Protein AF-A0A6F9CDK9-F1 (afdb_monomer)

pLDDT: mean 81.58, std 13.68, range [32.31, 97.31]

Structure (mmCIF, N/CA/C/O backbone):
data_AF-A0A6F9CDK9-F1
#
_entry.id   AF-A0A6F9CDK9-F1
#
loop_
_atom_site.group_PDB
_atom_site.id
_atom_site.type_symbol
_atom_site.label_atom_id
_atom_site.label_alt_id
_atom_site.label_comp_id
_atom_site.label_asym_id
_atom_site.label_entity_id
_atom_site.label_seq_id
_atom_site.pdbx_PDB_ins_code
_atom_site.Cartn_x
_atom_site.Cartn_y
_atom_site.Cartn_z
_atom_site.occupancy
_atom_site.B_iso_or_equiv
_atom_site.auth_seq_id
_atom_site.auth_comp_id
_atom_site.auth_asym_id
_atom_site.auth_atom_id
_atom_site.pdbx_PDB_model_num
ATOM 1 N N . PRO A 1 1 ? -14.384 -38.904 34.541 1.00 39.75 1 PRO A N 1
ATOM 2 C CA . PRO A 1 1 ? -15.206 -38.757 33.314 1.00 39.75 1 PRO A CA 1
ATOM 3 C C . PRO A 1 1 ? -15.800 -40.109 32.884 1.00 39.75 1 PRO A C 1
ATOM 5 O O . PRO A 1 1 ? -15.144 -41.127 33.100 1.00 39.75 1 PRO A O 1
ATOM 8 N N . PRO A 1 2 ? -17.012 -40.143 32.306 1.00 43.28 2 PRO A N 1
ATOM 9 C CA . PRO A 1 2 ? -17.548 -41.361 31.702 1.00 43.28 2 PRO A CA 1
ATOM 10 C C . PRO A 1 2 ? -16.723 -41.764 30.460 1.00 43.28 2 PRO A C 1
ATOM 12 O O . PRO A 1 2 ? -16.181 -40.888 29.776 1.00 43.28 2 PRO A O 1
ATOM 15 N N . PRO A 1 3 ? -16.602 -43.069 30.155 1.00 37.81 3 PRO A N 1
ATOM 16 C CA . PRO A 1 3 ? -15.880 -43.539 28.977 1.00 37.81 3 PRO A CA 1
ATOM 17 C C . PRO A 1 3 ? -16.656 -43.169 27.705 1.00 37.81 3 PRO A C 1
ATOM 19 O O . PRO A 1 3 ? -17.824 -43.520 27.568 1.00 37.81 3 PRO A O 1
ATOM 22 N N . GLY A 1 4 ? -16.006 -42.453 26.783 1.00 53.31 4 GLY A N 1
ATOM 23 C CA . GLY A 1 4 ? -16.621 -41.954 25.544 1.00 53.31 4 GLY A CA 1
ATOM 24 C C . GLY A 1 4 ? -16.721 -40.429 25.440 1.00 53.31 4 GLY A C 1
ATOM 25 O O . GLY A 1 4 ? -17.088 -39.927 24.384 1.00 53.31 4 GLY A O 1
ATOM 26 N N . ALA A 1 5 ? -16.355 -39.679 26.486 1.00 49.06 5 ALA A N 1
ATOM 27 C CA . ALA A 1 5 ? -16.140 -38.241 26.349 1.00 49.06 5 ALA A CA 1
ATOM 28 C C . ALA A 1 5 ? -14.918 -37.980 25.450 1.00 49.06 5 ALA A C 1
ATOM 30 O O . ALA A 1 5 ? -13.789 -38.301 25.834 1.00 49.06 5 ALA A O 1
ATOM 31 N N . GLU A 1 6 ? -15.141 -37.391 24.271 1.00 52.66 6 GLU A N 1
ATOM 32 C CA . GLU A 1 6 ? -14.068 -36.793 23.473 1.00 52.66 6 GLU A CA 1
ATOM 33 C C . GLU A 1 6 ? -13.260 -35.831 24.353 1.00 52.66 6 GLU A C 1
ATOM 35 O O . GLU A 1 6 ? -13.808 -35.166 25.238 1.00 52.66 6 GLU A O 1
ATOM 40 N N . ALA A 1 7 ? -11.942 -35.777 24.146 1.00 51.06 7 ALA A N 1
ATOM 41 C CA . ALA A 1 7 ? -11.075 -34.938 24.960 1.00 51.06 7 ALA A CA 1
ATOM 42 C C . ALA A 1 7 ? -11.492 -33.468 24.806 1.00 51.06 7 ALA A C 1
ATOM 44 O O . ALA A 1 7 ? -11.236 -32.861 23.768 1.00 51.06 7 ALA A O 1
ATOM 45 N N . TYR A 1 8 ? -12.127 -32.907 25.840 1.00 55.09 8 TYR A N 1
ATOM 46 C CA . TYR A 1 8 ? -12.518 -31.501 25.885 1.00 55.09 8 TYR A CA 1
ATOM 47 C C . TYR A 1 8 ? -11.267 -30.634 25.727 1.00 55.09 8 TYR A C 1
ATOM 49 O O . TYR A 1 8 ? -10.492 -30.461 26.669 1.00 55.09 8 TYR A O 1
ATOM 57 N N . ILE A 1 9 ? -11.050 -30.120 24.516 1.00 58.88 9 ILE A N 1
ATOM 58 C CA . ILE A 1 9 ? -9.997 -29.150 24.241 1.00 58.88 9 ILE A CA 1
ATOM 59 C C . ILE A 1 9 ? -10.485 -27.830 24.844 1.00 58.88 9 ILE A C 1
ATOM 61 O O . ILE A 1 9 ? -11.463 -27.277 24.338 1.00 58.88 9 ILE A O 1
ATOM 65 N N . PRO A 1 10 ? -9.852 -27.305 25.911 1.00 62.66 10 PRO A N 1
ATOM 66 C CA . PRO A 1 10 ? -10.294 -26.057 26.510 1.00 62.66 10 PRO A CA 1
ATOM 67 C C . PRO A 1 10 ? -10.149 -24.932 25.485 1.00 62.66 10 PRO A C 1
ATOM 69 O O . PRO A 1 10 ? -9.041 -24.625 25.031 1.00 62.66 10 PRO A O 1
ATOM 72 N N . GLN A 1 11 ? -11.279 -24.334 25.109 1.00 66.81 11 GLN A N 1
ATOM 73 C CA . GLN A 1 11 ? -11.320 -23.249 24.139 1.00 66.81 11 GLN A CA 1
ATOM 74 C C . GLN A 1 11 ? -10.525 -22.055 24.680 1.00 66.81 11 GLN A C 1
ATOM 76 O O . GLN A 1 11 ? -10.860 -21.472 25.710 1.00 66.81 11 GLN A O 1
ATOM 81 N N . ARG A 1 12 ? -9.426 -21.715 23.999 1.00 74.75 12 ARG A N 1
ATOM 82 C CA . ARG A 1 12 ? -8.591 -20.563 24.352 1.00 74.75 12 ARG A CA 1
ATOM 83 C C . ARG A 1 12 ? -9.208 -19.302 23.762 1.00 74.75 12 ARG A C 1
ATOM 85 O O . ARG A 1 12 ? -9.138 -19.098 22.554 1.00 74.75 12 ARG A O 1
ATOM 92 N N . TYR A 1 13 ? -9.785 -18.472 24.619 1.00 76.06 13 TYR A N 1
ATOM 93 C CA . TYR A 1 13 ? -10.274 -17.146 24.250 1.00 76.06 13 TYR A CA 1
ATOM 94 C C . TYR A 1 13 ? -9.105 -16.178 23.992 1.00 76.06 13 TYR A C 1
ATOM 96 O O . TYR A 1 13 ? -8.050 -16.319 24.622 1.00 76.06 13 TYR A O 1
ATOM 104 N N . PRO A 1 14 ? -9.252 -15.202 23.079 1.00 74.25 14 PRO A N 1
ATOM 105 C CA . PRO A 1 14 ? -8.228 -14.191 22.849 1.00 74.25 14 PRO A CA 1
ATOM 106 C C . PRO A 1 14 ? -8.132 -13.202 24.018 1.00 74.25 14 PRO A C 1
ATOM 108 O O . PRO A 1 14 ? -9.116 -12.896 24.695 1.00 74.25 14 PRO A O 1
ATOM 111 N N . ASP A 1 15 ? -6.936 -12.647 24.208 1.00 77.69 15 ASP A N 1
ATOM 112 C CA . ASP A 1 15 ? -6.692 -11.527 25.120 1.00 77.69 15 ASP A CA 1
ATOM 113 C C . ASP A 1 15 ? -7.513 -10.284 24.715 1.00 77.69 15 ASP A C 1
ATOM 115 O O . ASP A 1 15 ? -7.817 -10.080 23.539 1.00 77.69 15 ASP A O 1
ATOM 119 N N . ASN A 1 16 ? -7.862 -9.415 25.670 1.00 79.19 16 ASN A N 1
ATOM 120 C CA . ASN A 1 16 ? -8.790 -8.299 25.454 1.00 79.19 16 ASN A CA 1
ATOM 121 C C . ASN A 1 16 ? -8.198 -7.098 24.675 1.00 79.19 16 ASN A C 1
ATOM 123 O O . ASN A 1 16 ? -8.815 -6.030 24.564 1.00 79.19 16 ASN A O 1
ATOM 127 N N . ARG A 1 17 ? -7.013 -7.263 24.092 1.00 77.12 17 ARG A N 1
ATOM 128 C CA . ARG A 1 17 ? -6.287 -6.231 23.354 1.00 77.12 17 ARG A CA 1
ATOM 129 C C . ARG A 1 17 ? -6.829 -6.046 21.932 1.00 77.12 17 ARG A C 1
ATOM 131 O O . ARG A 1 17 ? -6.894 -6.998 21.159 1.00 77.12 17 ARG A O 1
ATOM 138 N N . ILE A 1 18 ? -7.154 -4.807 21.558 1.00 79.62 18 ILE A N 1
ATOM 139 C CA . ILE A 1 18 ? -7.354 -4.424 20.150 1.00 79.62 18 ILE A CA 1
ATOM 140 C C . ILE A 1 18 ? -6.006 -4.084 19.515 1.00 79.62 18 ILE A C 1
ATOM 142 O O . ILE A 1 18 ? -5.179 -3.402 20.126 1.00 79.62 18 ILE A O 1
ATOM 146 N N . VAL A 1 19 ? -5.820 -4.536 18.273 1.00 83.06 19 VAL A N 1
ATOM 147 C CA . VAL A 1 19 ? -4.714 -4.149 17.391 1.00 83.06 19 VAL A CA 1
ATOM 148 C C . VAL A 1 19 ? -5.297 -3.822 16.012 1.00 83.06 19 VAL A C 1
ATOM 150 O O . VAL A 1 19 ? -5.605 -4.723 15.233 1.00 83.06 19 VAL A O 1
ATOM 153 N N . SER A 1 20 ? -5.469 -2.533 15.715 1.00 83.81 20 SER A N 1
ATOM 154 C CA . SER A 1 20 ? -5.907 -2.027 14.405 1.00 83.81 20 SER A CA 1
ATOM 155 C C . SER A 1 20 ? -4.744 -1.686 13.470 1.00 83.81 20 SER A C 1
ATOM 157 O O . SER A 1 20 ? -4.918 -1.602 12.250 1.00 83.81 20 SER A O 1
ATOM 159 N N . SER A 1 21 ? -3.546 -1.498 14.030 1.00 84.75 21 SER A N 1
ATOM 160 C CA . SER A 1 21 ? -2.309 -1.263 13.285 1.00 84.75 21 SER A CA 1
ATOM 161 C C . SER A 1 21 ? -1.995 -2.377 12.280 1.00 84.75 21 SER A C 1
ATOM 163 O O . SER A 1 21 ? -2.115 -3.567 12.587 1.00 84.75 21 SER A O 1
ATOM 165 N N . LYS A 1 22 ? -1.498 -2.009 11.098 1.00 84.00 22 LYS A N 1
ATOM 166 C CA . LYS A 1 22 ? -1.083 -2.958 10.056 1.00 84.00 22 LYS A CA 1
ATOM 167 C C . LYS A 1 22 ? 0.336 -3.486 10.275 1.00 84.00 22 LYS A C 1
ATOM 169 O O . LYS A 1 22 ? 0.649 -4.597 9.824 1.00 84.00 22 LYS A O 1
ATOM 174 N N . TYR A 1 23 ? 1.193 -2.696 10.911 1.00 88.56 23 TYR A N 1
ATOM 175 C CA . TYR A 1 23 ? 2.612 -2.962 11.091 1.00 88.56 23 TYR A CA 1
ATOM 176 C C . TYR A 1 23 ? 2.983 -3.059 12.574 1.00 88.56 23 TYR A C 1
ATOM 178 O O . TYR A 1 23 ? 2.437 -2.366 13.427 1.00 88.56 23 TYR A O 1
ATOM 186 N N . THR A 1 24 ? 3.974 -3.893 12.874 1.00 87.94 24 THR A N 1
ATOM 187 C CA . THR A 1 24 ? 4.714 -3.866 14.141 1.00 87.94 24 THR A CA 1
ATOM 188 C C . THR A 1 24 ? 6.082 -3.237 13.899 1.00 87.94 24 THR A C 1
ATOM 190 O O . THR A 1 24 ? 6.559 -3.236 12.764 1.00 87.94 24 THR A O 1
ATOM 193 N N . LEU A 1 25 ? 6.751 -2.757 14.954 1.00 86.06 25 LEU A N 1
ATOM 194 C CA . LEU A 1 25 ? 8.100 -2.174 14.856 1.00 86.06 25 LEU A CA 1
ATOM 195 C C . LEU A 1 25 ? 9.078 -3.068 14.067 1.00 86.06 25 LEU A C 1
ATOM 197 O O . LEU A 1 25 ? 9.820 -2.578 13.223 1.00 86.06 25 LEU A O 1
ATOM 201 N N . TRP A 1 26 ? 9.017 -4.386 14.285 1.00 88.62 26 TRP A N 1
ATOM 202 C CA . TRP A 1 26 ? 9.860 -5.369 13.598 1.00 88.62 26 TRP A CA 1
ATOM 203 C C . TRP A 1 26 ? 9.427 -5.675 12.162 1.00 88.62 26 TRP A C 1
ATOM 205 O O . TRP A 1 26 ? 10.276 -5.808 11.283 1.00 88.62 26 TRP A O 1
ATOM 215 N N . ASN A 1 27 ? 8.121 -5.806 11.894 1.00 91.25 27 ASN A N 1
ATOM 216 C CA . ASN A 1 27 ? 7.655 -6.182 10.556 1.00 91.25 27 ASN A CA 1
ATOM 217 C C . ASN A 1 27 ? 7.496 -4.988 9.601 1.00 91.25 27 ASN A C 1
ATOM 219 O O . ASN A 1 27 ? 7.320 -5.216 8.404 1.00 91.25 27 ASN A O 1
ATOM 223 N N . PHE A 1 28 ? 7.588 -3.748 10.103 1.00 92.62 28 PHE A N 1
ATOM 224 C CA . PHE A 1 28 ? 7.370 -2.528 9.329 1.00 92.62 28 PHE A CA 1
ATOM 225 C C . PHE A 1 28 ? 8.216 -2.498 8.056 1.00 92.62 28 PHE A C 1
ATOM 227 O O . PHE A 1 28 ? 7.650 -2.537 6.970 1.00 92.62 28 PHE A O 1
ATOM 234 N N . ILE A 1 29 ? 9.548 -2.505 8.164 1.00 92.19 29 ILE A N 1
ATOM 235 C CA . ILE A 1 29 ? 10.451 -2.392 7.005 1.00 92.19 29 ILE A CA 1
ATOM 236 C C . ILE A 1 29 ? 10.194 -3.491 5.951 1.00 92.19 29 ILE A C 1
ATOM 238 O O . ILE A 1 29 ? 9.872 -3.135 4.815 1.00 92.19 29 ILE A O 1
ATOM 242 N N . PRO A 1 30 ? 10.272 -4.804 6.264 1.00 93.25 30 PRO A N 1
ATOM 243 C CA . PRO A 1 30 ? 10.115 -5.843 5.243 1.00 93.25 30 PRO A CA 1
ATOM 244 C C . PRO A 1 30 ? 8.707 -5.869 4.632 1.00 93.25 30 PRO A C 1
ATOM 246 O O . PRO A 1 30 ? 8.568 -6.013 3.416 1.00 93.25 30 PRO A O 1
ATOM 249 N N . LYS A 1 31 ? 7.654 -5.680 5.440 1.00 91.75 31 LYS A N 1
ATOM 250 C CA . LYS A 1 31 ? 6.265 -5.683 4.958 1.00 91.75 31 LYS A CA 1
ATOM 251 C C . LYS A 1 31 ? 5.964 -4.441 4.120 1.00 91.75 31 LYS A C 1
ATOM 253 O O . LYS A 1 31 ? 5.348 -4.559 3.064 1.00 91.75 31 LYS A O 1
ATOM 258 N N . ASN A 1 32 ? 6.429 -3.269 4.551 1.00 92.00 32 ASN A N 1
ATOM 259 C CA . ASN A 1 32 ? 6.243 -2.011 3.836 1.00 92.00 32 ASN A CA 1
ATOM 260 C C . ASN A 1 32 ? 6.963 -2.029 2.482 1.00 92.00 32 ASN A C 1
ATOM 262 O O . ASN A 1 32 ? 6.327 -1.779 1.462 1.00 92.00 32 ASN A O 1
ATOM 266 N N . LEU A 1 33 ? 8.247 -2.410 2.444 1.00 91.94 33 LEU A N 1
ATOM 267 C CA . LEU A 1 33 ? 9.006 -2.519 1.192 1.00 91.94 33 LEU A CA 1
ATOM 268 C C . LEU A 1 33 ? 8.361 -3.513 0.219 1.00 91.94 33 LEU A C 1
ATOM 270 O O . LEU A 1 33 ? 8.177 -3.186 -0.953 1.00 91.94 33 LEU A O 1
ATOM 274 N N . PHE A 1 34 ? 7.944 -4.690 0.697 1.00 91.38 34 PHE A N 1
ATOM 275 C CA . PHE A 1 34 ? 7.242 -5.670 -0.134 1.00 91.38 34 PHE A CA 1
ATOM 276 C C . PHE A 1 34 ? 5.940 -5.105 -0.726 1.00 91.38 34 PHE A C 1
ATOM 278 O O . PHE A 1 34 ? 5.676 -5.253 -1.919 1.00 91.38 34 PHE A O 1
ATOM 285 N N . GLU A 1 35 ? 5.134 -4.401 0.069 1.00 88.38 35 GLU A N 1
ATOM 286 C CA . GLU A 1 35 ? 3.911 -3.755 -0.419 1.00 88.38 35 GLU A CA 1
ATOM 287 C C . GLU A 1 35 ? 4.179 -2.605 -1.399 1.00 88.38 35 GLU A C 1
ATOM 289 O O . GLU A 1 35 ? 3.420 -2.431 -2.358 1.00 88.38 35 GLU A O 1
ATOM 294 N N . GLN A 1 36 ? 5.263 -1.850 -1.205 1.00 90.38 36 GLN A N 1
ATOM 295 C CA . GLN A 1 36 ? 5.683 -0.808 -2.135 1.00 90.38 36 GLN A CA 1
ATOM 296 C C . GLN A 1 36 ? 6.164 -1.392 -3.471 1.00 90.38 36 GLN A C 1
ATOM 298 O O . GLN A 1 36 ? 5.754 -0.889 -4.517 1.00 90.38 36 GLN A O 1
ATOM 303 N N . PHE A 1 37 ? 6.961 -2.465 -3.476 1.00 90.75 37 PHE A N 1
ATOM 304 C CA . PHE A 1 37 ? 7.433 -3.111 -4.711 1.00 90.75 37 PHE A CA 1
ATOM 305 C C . PHE A 1 37 ? 6.380 -3.988 -5.406 1.00 90.75 37 PHE A C 1
ATOM 307 O O . PHE A 1 37 ? 6.519 -4.281 -6.587 1.00 90.75 37 PHE A O 1
ATOM 314 N N . ARG A 1 38 ? 5.252 -4.307 -4.756 1.00 87.62 38 ARG A N 1
ATOM 315 C CA . ARG A 1 38 ? 4.057 -4.855 -5.435 1.00 87.62 38 ARG A CA 1
ATOM 316 C C . ARG A 1 38 ? 3.321 -3.841 -6.329 1.00 87.62 38 ARG A C 1
ATOM 318 O O . ARG A 1 38 ? 2.307 -4.191 -6.941 1.00 87.62 38 ARG A O 1
ATOM 325 N N . ARG A 1 39 ? 3.782 -2.587 -6.405 1.00 85.69 39 ARG A N 1
ATOM 326 C CA . ARG A 1 39 ? 3.302 -1.574 -7.360 1.00 85.69 39 ARG A CA 1
ATOM 327 C C . ARG A 1 39 ? 4.111 -1.674 -8.653 1.00 85.69 39 ARG A C 1
ATOM 329 O O . ARG A 1 39 ? 5.336 -1.615 -8.611 1.00 85.69 39 ARG A O 1
ATOM 336 N N . ILE A 1 40 ? 3.422 -1.752 -9.794 1.00 87.00 40 ILE A N 1
ATOM 337 C CA . ILE A 1 40 ? 4.037 -1.987 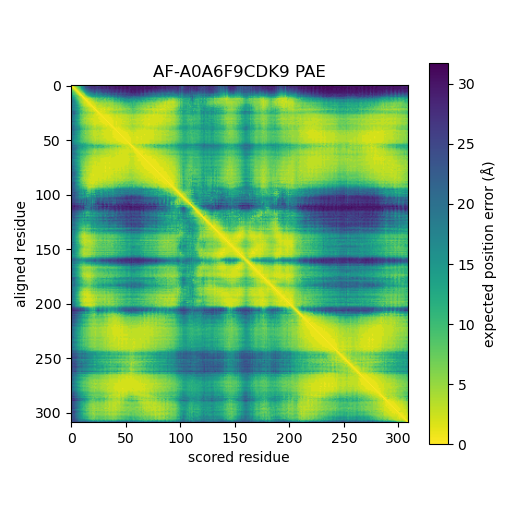-11.115 1.00 87.00 40 ILE A CA 1
ATOM 338 C C . ILE A 1 40 ? 5.125 -0.942 -11.424 1.00 87.00 40 ILE A C 1
ATOM 340 O O . ILE A 1 40 ? 6.203 -1.308 -11.876 1.00 87.00 40 ILE A O 1
ATOM 344 N N . ALA A 1 41 ? 4.886 0.338 -11.114 1.00 87.19 41 ALA A N 1
ATOM 345 C CA . ALA A 1 41 ? 5.866 1.406 -11.331 1.00 87.19 41 ALA A CA 1
ATOM 346 C C . ALA A 1 41 ? 7.136 1.239 -10.477 1.00 87.19 41 ALA A C 1
ATOM 348 O O . ALA A 1 41 ? 8.240 1.290 -11.009 1.00 87.19 41 ALA A O 1
ATOM 349 N N . ASN A 1 42 ? 6.996 0.981 -9.172 1.00 89.50 42 ASN A N 1
ATOM 350 C CA . ASN A 1 42 ? 8.141 0.785 -8.274 1.00 89.50 42 ASN A CA 1
ATOM 351 C C . ASN A 1 42 ? 8.968 -0.446 -8.676 1.00 89.50 42 ASN A C 1
ATOM 353 O O . ASN A 1 42 ? 10.194 -0.407 -8.626 1.00 89.50 42 ASN A O 1
ATOM 357 N N . PHE A 1 43 ? 8.302 -1.521 -9.111 1.00 90.69 43 PHE A N 1
ATOM 358 C CA . PHE A 1 43 ? 8.967 -2.707 -9.650 1.00 90.69 43 PHE A CA 1
ATOM 359 C C . PHE A 1 43 ? 9.702 -2.415 -10.967 1.00 90.69 43 PHE A C 1
ATOM 361 O O . PHE A 1 43 ? 10.849 -2.816 -11.127 1.00 90.69 43 PHE A O 1
ATOM 368 N N . TYR A 1 44 ? 9.087 -1.662 -11.883 1.00 91.56 44 TYR A N 1
ATOM 369 C CA . TYR A 1 44 ? 9.730 -1.223 -13.123 1.00 91.56 44 TYR A CA 1
ATOM 370 C C . TYR A 1 44 ? 10.998 -0.394 -12.857 1.00 91.56 44 TYR A C 1
ATOM 372 O O . TYR A 1 44 ? 12.048 -0.694 -13.422 1.00 91.56 44 TYR A O 1
ATOM 380 N N . PHE A 1 45 ? 10.949 0.595 -11.958 1.00 91.94 45 PHE A N 1
ATOM 381 C CA . PHE A 1 45 ? 12.137 1.389 -11.626 1.00 91.94 45 PHE A CA 1
ATOM 382 C C . PHE A 1 45 ? 13.217 0.573 -10.910 1.00 91.94 45 PHE A C 1
ATOM 384 O O . PHE A 1 45 ? 14.398 0.799 -11.161 1.00 91.94 45 PHE A O 1
ATOM 391 N N . LEU A 1 46 ? 12.838 -0.416 -10.090 1.00 92.44 46 LEU A N 1
ATOM 392 C CA . LEU A 1 46 ? 13.787 -1.375 -9.524 1.00 92.44 46 LEU A CA 1
ATOM 393 C C . LEU A 1 46 ? 14.491 -2.184 -10.624 1.00 92.44 46 LEU A C 1
ATOM 395 O O . LEU A 1 46 ? 15.709 -2.320 -10.581 1.00 92.44 46 LEU A O 1
ATOM 399 N N . LEU A 1 47 ? 13.760 -2.678 -11.630 1.00 92.81 47 LEU A N 1
ATOM 400 C CA . LEU A 1 47 ? 14.359 -3.387 -12.767 1.00 92.81 47 LEU A CA 1
ATOM 401 C C . LEU A 1 47 ? 15.307 -2.488 -13.573 1.00 92.81 47 LEU A C 1
ATOM 403 O O . LEU A 1 47 ? 16.406 -2.920 -13.901 1.00 92.81 47 LEU A O 1
ATOM 407 N N . ILE A 1 48 ? 14.924 -1.239 -13.851 1.00 93.12 48 ILE A N 1
ATOM 408 C CA . ILE A 1 48 ? 15.784 -0.261 -14.539 1.00 93.12 48 ILE A CA 1
ATOM 409 C C . ILE A 1 48 ? 17.069 0.012 -13.744 1.00 93.12 48 ILE A C 1
ATOM 411 O O . ILE A 1 48 ? 18.152 0.027 -14.328 1.00 93.12 48 ILE A O 1
ATOM 415 N N . PHE A 1 49 ? 16.967 0.175 -12.423 1.00 94.00 49 PHE A N 1
ATOM 416 C CA . PHE A 1 49 ? 18.122 0.357 -11.544 1.00 94.00 49 PHE A CA 1
ATOM 417 C C . PHE A 1 49 ? 19.041 -0.874 -11.537 1.00 94.00 49 PHE A C 1
ATOM 419 O O . PHE A 1 49 ? 20.252 -0.736 -11.682 1.00 94.00 49 PHE A O 1
ATOM 426 N N . LEU A 1 50 ? 18.482 -2.087 -11.458 1.00 94.38 50 LEU A N 1
ATOM 427 C CA . LEU A 1 50 ? 19.259 -3.328 -11.549 1.00 94.38 50 LEU A CA 1
ATOM 428 C C . LEU A 1 50 ? 19.950 -3.482 -12.915 1.00 94.38 50 LEU A C 1
ATOM 430 O O . LEU A 1 50 ? 21.112 -3.871 -12.961 1.00 94.38 50 LEU A O 1
ATOM 434 N N . VAL A 1 51 ? 19.287 -3.122 -14.019 1.00 94.12 51 VAL A N 1
ATOM 435 C CA . VAL A 1 51 ? 19.903 -3.111 -15.360 1.00 94.12 51 VAL A CA 1
ATOM 436 C C . VAL A 1 51 ? 21.069 -2.116 -15.425 1.00 94.12 51 VAL A C 1
ATOM 438 O O . VAL A 1 51 ? 22.117 -2.469 -15.959 1.00 94.12 51 VAL A O 1
ATOM 441 N N . GLN A 1 52 ? 20.933 -0.923 -14.833 1.00 93.94 52 GLN A N 1
ATOM 442 C CA . GLN A 1 52 ? 22.024 0.060 -14.733 1.00 93.94 52 GLN A CA 1
ATOM 443 C C . GLN A 1 52 ? 23.210 -0.419 -13.871 1.00 93.94 52 GLN A C 1
ATOM 445 O O . GLN A 1 52 ? 24.325 0.041 -14.087 1.00 93.94 52 GLN A O 1
ATOM 450 N N . LEU A 1 53 ? 22.994 -1.318 -12.902 1.00 93.94 53 LEU A N 1
ATOM 451 C CA . LEU A 1 53 ? 24.069 -1.904 -12.085 1.00 93.94 53 LEU A CA 1
ATOM 452 C C . LEU A 1 53 ? 24.778 -3.092 -12.755 1.00 93.94 53 LEU A C 1
ATOM 454 O O . LEU A 1 53 ? 25.922 -3.378 -12.417 1.00 93.94 53 LEU A O 1
ATOM 458 N N . ILE A 1 54 ? 24.095 -3.812 -13.650 1.00 92.12 54 ILE A N 1
ATOM 459 C CA . ILE A 1 54 ? 24.618 -5.023 -14.308 1.00 92.12 54 ILE A CA 1
ATOM 460 C C . ILE A 1 54 ? 25.314 -4.695 -15.638 1.00 92.12 54 ILE A C 1
ATOM 462 O O . ILE A 1 54 ? 26.190 -5.443 -16.068 1.00 92.12 54 ILE A O 1
ATOM 466 N N . ILE A 1 55 ? 24.912 -3.612 -16.310 1.00 89.81 55 ILE A N 1
ATOM 467 C CA . ILE A 1 55 ? 25.362 -3.261 -17.663 1.00 89.81 55 ILE A CA 1
ATOM 468 C C . ILE A 1 55 ? 25.918 -1.839 -17.676 1.00 89.81 55 ILE A C 1
ATOM 470 O O . ILE A 1 55 ? 25.297 -0.917 -17.142 1.00 89.81 55 ILE A O 1
ATOM 474 N N . ASP A 1 56 ? 27.031 -1.652 -18.387 1.00 86.56 56 ASP A N 1
ATOM 475 C CA . ASP A 1 56 ? 27.558 -0.339 -18.754 1.00 86.56 56 ASP A CA 1
ATOM 476 C C . ASP A 1 56 ? 26.521 0.428 -19.589 1.00 86.56 56 ASP A C 1
ATOM 478 O O . ASP A 1 56 ? 26.321 0.194 -20.783 1.00 86.56 56 ASP A O 1
ATOM 482 N N . THR A 1 57 ? 25.800 1.324 -18.923 1.00 89.94 57 THR A N 1
ATOM 483 C CA . THR A 1 57 ? 24.693 2.099 -19.490 1.00 89.94 57 THR A CA 1
ATOM 484 C C . THR A 1 57 ? 25.090 3.571 -19.626 1.00 89.94 57 THR A C 1
ATOM 486 O O . THR A 1 57 ? 25.911 4.063 -18.853 1.00 89.94 57 THR A O 1
ATOM 489 N N . PRO A 1 58 ? 24.506 4.329 -20.576 1.00 87.50 58 PRO A N 1
ATOM 490 C CA . PRO A 1 58 ? 24.907 5.717 -20.851 1.00 87.50 58 PRO A CA 1
ATOM 491 C C . PRO A 1 58 ? 24.579 6.712 -19.720 1.00 87.50 58 PRO A C 1
ATOM 493 O O . PRO A 1 58 ? 24.888 7.897 -19.822 1.00 87.50 58 PRO A O 1
ATOM 496 N N . THR A 1 59 ? 23.924 6.259 -18.651 1.00 91.00 59 THR A N 1
ATOM 497 C CA . THR A 1 59 ? 23.453 7.068 -17.523 1.00 91.00 59 THR A CA 1
ATOM 498 C C . THR A 1 59 ? 23.874 6.410 -16.215 1.00 91.00 59 THR A C 1
ATOM 500 O O . THR A 1 59 ? 23.575 5.236 -16.012 1.00 91.00 59 THR A O 1
ATOM 503 N N . SER A 1 60 ? 24.481 7.167 -15.298 1.00 91.94 60 SER A N 1
ATOM 504 C CA . SER A 1 60 ? 24.884 6.652 -13.979 1.00 91.94 60 SER A CA 1
ATOM 505 C C . SER A 1 60 ? 23.709 6.010 -13.211 1.00 91.94 60 SER A C 1
ATOM 507 O O . SER A 1 60 ? 22.624 6.607 -13.200 1.00 91.94 60 SER A O 1
ATOM 509 N N . PRO A 1 61 ? 23.908 4.884 -12.489 1.00 92.12 61 PRO A N 1
ATOM 510 C CA . PRO A 1 61 ? 22.884 4.245 -11.649 1.00 92.12 61 PRO A CA 1
ATOM 511 C C . PRO A 1 61 ? 22.201 5.184 -10.645 1.00 92.12 61 PRO A C 1
ATOM 513 O O . PRO A 1 61 ? 21.036 4.998 -10.288 1.00 92.12 61 PRO A O 1
ATOM 516 N N . VAL A 1 62 ? 22.902 6.241 -10.217 1.00 92.06 62 VAL A N 1
ATOM 517 C CA . VAL A 1 62 ? 22.373 7.279 -9.318 1.00 92.06 62 VAL A CA 1
ATOM 518 C C . VAL A 1 62 ? 21.132 7.963 -9.912 1.00 92.06 62 VAL A C 1
ATOM 520 O O . VAL A 1 62 ? 20.225 8.328 -9.168 1.00 92.06 62 VAL A O 1
ATOM 523 N N . THR A 1 63 ? 21.050 8.090 -11.241 1.00 89.69 63 THR A N 1
ATOM 524 C CA . THR A 1 63 ? 19.953 8.792 -11.935 1.00 89.69 63 THR A CA 1
ATOM 525 C C . THR A 1 63 ? 18.590 8.111 -11.791 1.00 89.69 63 THR A C 1
ATOM 527 O O . THR A 1 63 ? 17.582 8.812 -11.733 1.00 89.69 63 THR A O 1
ATOM 530 N N . SER A 1 64 ? 18.538 6.777 -11.674 1.00 87.88 64 SER A N 1
ATOM 531 C CA . SER A 1 64 ? 17.294 6.043 -11.380 1.00 87.88 64 SER A CA 1
ATOM 532 C C . SER A 1 64 ? 17.170 5.665 -9.900 1.00 87.88 64 SER A C 1
ATOM 534 O O . SER A 1 64 ? 16.074 5.728 -9.335 1.00 87.88 64 SER A O 1
ATOM 536 N N . GLY A 1 65 ? 18.293 5.344 -9.248 1.00 91.25 65 GLY A N 1
ATOM 537 C CA . GLY A 1 65 ? 18.331 4.920 -7.851 1.00 91.25 65 GLY A CA 1
ATOM 538 C C . GLY A 1 65 ? 17.942 6.023 -6.868 1.00 91.25 65 GLY A C 1
ATOM 539 O O . GLY A 1 65 ? 17.168 5.764 -5.948 1.00 91.25 65 GLY A O 1
ATOM 540 N N . LEU A 1 66 ? 18.413 7.262 -7.066 1.00 91.69 66 LEU A N 1
ATOM 541 C CA . LEU A 1 66 ? 18.135 8.372 -6.145 1.00 91.69 66 LEU A CA 1
ATOM 542 C C . LEU A 1 66 ? 16.640 8.768 -6.131 1.00 91.69 66 LEU A C 1
ATOM 544 O O . LEU A 1 66 ? 16.073 8.826 -5.035 1.00 91.69 66 LEU A O 1
ATOM 548 N N . PRO A 1 67 ? 15.951 8.974 -7.279 1.00 90.62 67 PRO A N 1
ATOM 549 C CA . PRO A 1 67 ? 14.512 9.240 -7.277 1.00 90.62 67 PRO A CA 1
ATOM 550 C C . PRO A 1 67 ? 13.691 8.084 -6.699 1.00 90.62 67 PRO A C 1
ATOM 552 O O . PRO A 1 67 ? 12.747 8.332 -5.950 1.00 90.62 67 PRO A O 1
ATOM 555 N N . LEU A 1 68 ? 14.059 6.829 -6.998 1.00 91.19 68 LEU A N 1
ATOM 556 C CA . LEU A 1 68 ? 13.389 5.651 -6.444 1.00 91.19 68 LEU A CA 1
ATOM 557 C C . LEU A 1 68 ? 13.553 5.585 -4.921 1.00 91.19 68 LEU A C 1
ATOM 559 O O . LEU A 1 68 ? 12.561 5.456 -4.209 1.00 91.19 68 LEU A O 1
ATOM 563 N N . PHE A 1 69 ? 14.776 5.732 -4.406 1.00 92.56 69 PHE A N 1
ATOM 564 C CA . PHE A 1 69 ? 15.051 5.735 -2.968 1.00 92.56 69 PHE A CA 1
ATOM 565 C C . PHE A 1 69 ? 14.259 6.829 -2.238 1.00 92.56 69 PHE A C 1
ATOM 567 O O . PHE A 1 69 ? 13.616 6.548 -1.222 1.00 92.56 69 PHE A O 1
ATOM 574 N N . PHE A 1 70 ? 14.236 8.050 -2.783 1.00 91.75 70 PHE A N 1
ATOM 575 C CA . PHE A 1 70 ? 13.446 9.157 -2.240 1.00 91.75 70 PHE A CA 1
ATOM 576 C C . PHE A 1 70 ? 11.947 8.821 -2.207 1.00 91.75 70 PHE A C 1
ATOM 578 O O . PHE A 1 70 ? 11.309 8.947 -1.161 1.00 91.75 70 PHE A O 1
ATOM 585 N N . VAL A 1 71 ? 11.399 8.321 -3.320 1.00 90.38 71 VAL A N 1
ATOM 586 C CA . VAL A 1 71 ? 9.995 7.898 -3.438 1.00 90.38 71 VAL A CA 1
ATOM 587 C C . VAL A 1 71 ? 9.632 6.831 -2.404 1.00 90.38 71 VAL A C 1
ATOM 589 O O . VAL A 1 71 ? 8.628 6.978 -1.701 1.00 90.38 71 VAL A O 1
ATOM 592 N N . ILE A 1 72 ? 10.456 5.787 -2.270 1.00 91.94 72 ILE A N 1
ATOM 593 C CA . ILE A 1 72 ? 10.230 4.695 -1.316 1.00 91.94 72 ILE A CA 1
ATOM 594 C C . ILE A 1 72 ? 10.299 5.208 0.129 1.00 91.94 72 ILE A C 1
ATOM 596 O O . ILE A 1 72 ? 9.445 4.858 0.947 1.00 91.94 72 ILE A O 1
ATOM 600 N N . THR A 1 73 ? 11.262 6.083 0.431 1.00 92.56 73 THR A N 1
ATOM 601 C CA . THR A 1 73 ? 11.482 6.648 1.774 1.00 92.56 73 THR A CA 1
ATOM 602 C C . THR A 1 73 ? 10.336 7.550 2.212 1.00 92.56 73 THR A C 1
ATOM 604 O O . THR A 1 73 ? 9.776 7.352 3.288 1.00 92.56 73 THR A O 1
ATOM 607 N N . VAL A 1 74 ? 9.925 8.499 1.368 1.00 91.62 74 VAL A N 1
ATOM 608 C CA . VAL A 1 74 ? 8.802 9.407 1.658 1.00 91.62 74 VAL A CA 1
ATOM 609 C C . VAL A 1 74 ? 7.494 8.626 1.825 1.00 91.62 74 VAL A C 1
ATOM 611 O O . VAL A 1 74 ? 6.726 8.882 2.755 1.00 91.62 74 VAL A O 1
ATO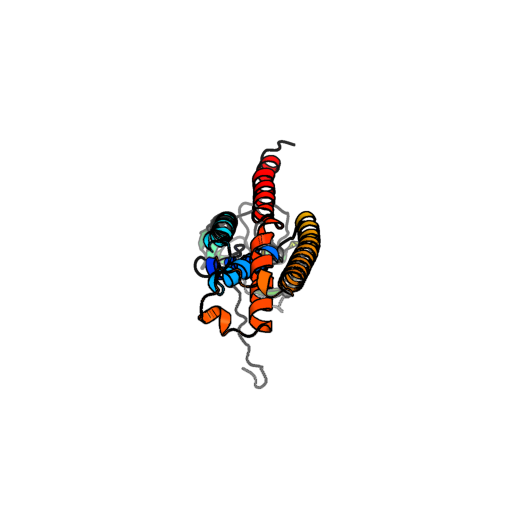M 614 N N . THR A 1 75 ? 7.265 7.617 0.980 1.00 89.94 75 THR A N 1
ATOM 615 C CA . THR A 1 75 ? 6.096 6.730 1.084 1.00 89.94 75 THR A CA 1
ATOM 616 C C . THR A 1 75 ? 6.123 5.904 2.375 1.00 89.94 75 THR A C 1
ATOM 618 O O . THR A 1 75 ? 5.086 5.760 3.026 1.00 89.94 75 THR A O 1
ATOM 621 N N . ALA A 1 76 ? 7.294 5.403 2.784 1.00 92.31 76 ALA A N 1
ATOM 622 C CA . ALA A 1 76 ? 7.463 4.664 4.033 1.00 92.31 76 ALA A CA 1
ATOM 623 C C . ALA A 1 76 ? 7.192 5.559 5.250 1.00 92.31 76 ALA A C 1
ATOM 625 O O . ALA A 1 76 ? 6.362 5.198 6.079 1.00 92.31 76 ALA A O 1
ATOM 626 N N . ILE A 1 77 ? 7.800 6.750 5.326 1.00 92.88 77 ILE A N 1
ATOM 627 C CA . ILE A 1 77 ? 7.584 7.713 6.423 1.00 92.88 77 ILE A CA 1
ATOM 628 C C . ILE A 1 77 ? 6.092 8.029 6.579 1.00 92.88 77 ILE A C 1
ATOM 630 O O . ILE A 1 77 ? 5.550 7.920 7.678 1.00 92.88 77 ILE A O 1
ATOM 634 N N . LYS A 1 78 ? 5.402 8.342 5.475 1.00 89.56 78 LYS A N 1
ATOM 635 C CA . LYS A 1 78 ? 3.964 8.644 5.482 1.00 89.56 78 LYS A CA 1
ATOM 636 C C . LYS A 1 78 ? 3.123 7.465 5.976 1.00 89.56 78 LYS A C 1
ATOM 638 O O . LYS A 1 78 ? 2.235 7.653 6.804 1.00 89.56 78 LYS A O 1
ATOM 643 N N . GLN A 1 79 ? 3.394 6.249 5.500 1.00 89.06 79 GLN A N 1
ATOM 644 C CA . GLN A 1 79 ? 2.654 5.057 5.936 1.00 89.06 79 GLN A CA 1
ATOM 645 C C . GLN A 1 79 ? 2.966 4.662 7.387 1.00 89.06 79 GLN A C 1
ATOM 647 O O . GLN A 1 79 ? 2.073 4.190 8.087 1.00 89.06 79 GLN A O 1
ATOM 652 N N . GLY A 1 80 ? 4.201 4.873 7.847 1.00 92.25 80 GLY A N 1
ATOM 653 C CA . GLY A 1 80 ? 4.602 4.677 9.240 1.00 92.25 80 GLY A CA 1
ATOM 654 C C . GLY A 1 80 ? 3.921 5.670 10.179 1.00 92.25 80 GLY A C 1
ATOM 655 O O . GLY A 1 80 ? 3.419 5.265 11.221 1.00 92.25 80 GLY A O 1
ATOM 656 N N . TYR A 1 81 ? 3.817 6.941 9.783 1.00 91.25 81 TYR A N 1
ATOM 657 C CA . TYR A 1 81 ? 3.083 7.963 10.533 1.00 91.25 81 TYR A CA 1
ATOM 658 C C . TYR A 1 81 ? 1.585 7.636 10.655 1.00 91.25 81 TYR A C 1
ATOM 660 O O . TYR A 1 81 ? 1.036 7.666 11.755 1.00 91.25 81 TYR A O 1
ATOM 668 N N . GLU A 1 82 ? 0.928 7.252 9.554 1.00 88.12 82 GLU A N 1
ATOM 669 C CA . GLU A 1 82 ? -0.486 6.845 9.580 1.00 88.12 82 GLU A CA 1
ATOM 670 C C . GLU A 1 82 ? -0.739 5.615 10.462 1.00 88.12 82 GLU A C 1
ATOM 672 O O . GLU A 1 82 ? -1.764 5.549 11.139 1.00 88.12 82 GLU A O 1
ATOM 677 N N . ASP A 1 83 ? 0.169 4.635 10.475 1.00 90.19 83 ASP A N 1
ATOM 678 C CA . ASP A 1 83 ? 0.018 3.446 11.320 1.00 90.19 83 ASP A CA 1
ATOM 679 C C . ASP A 1 83 ? 0.406 3.717 12.784 1.00 90.19 83 ASP A C 1
ATOM 681 O O . ASP A 1 83 ? -0.209 3.164 13.692 1.00 90.19 83 ASP A O 1
ATOM 685 N N . TRP A 1 84 ? 1.341 4.638 13.047 1.00 89.69 84 TRP A N 1
ATOM 686 C CA . TRP A 1 84 ? 1.633 5.130 14.398 1.00 89.69 84 TRP A CA 1
ATOM 687 C C . TRP A 1 84 ? 0.436 5.860 15.020 1.00 89.69 84 TRP A C 1
ATOM 689 O O . TRP A 1 84 ? 0.148 5.670 16.201 1.00 89.69 84 TRP A O 1
ATOM 699 N N . LEU A 1 85 ? -0.322 6.631 14.231 1.00 88.62 85 LEU A N 1
ATOM 700 C CA . LEU A 1 85 ? -1.585 7.216 14.695 1.00 88.62 85 LEU A CA 1
ATOM 701 C C . LEU A 1 85 ? -2.612 6.137 15.086 1.00 88.62 85 LEU A C 1
ATOM 703 O O . LEU A 1 85 ? -3.337 6.335 16.062 1.00 88.62 85 LEU A O 1
ATOM 707 N N . ARG A 1 86 ? -2.638 4.981 14.399 1.00 86.44 86 ARG A N 1
ATOM 708 C CA . ARG A 1 86 ? -3.451 3.821 14.817 1.00 86.44 86 ARG A CA 1
ATOM 709 C C . ARG A 1 86 ? -2.953 3.220 16.124 1.00 86.44 86 ARG A C 1
ATOM 711 O O . ARG A 1 86 ? -3.757 3.066 17.030 1.00 86.44 86 ARG A O 1
ATOM 718 N N . HIS A 1 87 ? -1.647 2.978 16.268 1.00 86.88 87 HIS A N 1
ATOM 719 C CA . HIS A 1 87 ? -1.059 2.511 17.537 1.00 86.88 87 HIS A CA 1
ATOM 720 C C . HIS A 1 87 ? -1.410 3.435 18.708 1.00 86.88 87 HIS A C 1
ATOM 722 O O . HIS A 1 87 ? -1.804 2.961 19.769 1.00 86.88 87 HIS A O 1
ATOM 728 N N . LYS A 1 88 ? -1.339 4.758 18.515 1.00 88.06 88 LYS A N 1
ATOM 729 C CA . LYS A 1 88 ? -1.718 5.740 19.542 1.00 88.06 88 LYS A CA 1
ATOM 730 C C . LYS A 1 88 ? -3.210 5.659 19.905 1.00 88.06 88 LYS A C 1
ATOM 732 O O . LYS A 1 88 ? -3.552 5.758 21.083 1.00 88.06 88 LYS A O 1
ATOM 737 N N . ALA A 1 89 ? -4.088 5.470 18.919 1.00 83.94 89 ALA A N 1
ATOM 738 C CA . ALA A 1 89 ? -5.522 5.281 19.147 1.00 83.94 89 ALA A CA 1
ATOM 739 C C . ALA A 1 89 ? -5.838 3.933 19.829 1.00 83.94 89 ALA A C 1
ATOM 741 O O . ALA A 1 89 ? -6.664 3.892 20.741 1.00 83.94 89 ALA A O 1
ATOM 742 N N . ASP A 1 90 ? -5.146 2.856 19.445 1.00 83.00 90 ASP A N 1
ATOM 743 C CA . ASP A 1 90 ? -5.249 1.532 20.066 1.00 83.00 90 ASP A CA 1
ATOM 744 C C . ASP A 1 90 ? -4.803 1.579 21.534 1.00 83.00 90 ASP A C 1
ATOM 746 O O . ASP A 1 90 ? -5.534 1.102 22.398 1.00 83.00 90 ASP A O 1
ATOM 750 N N . CYS A 1 91 ? -3.657 2.198 21.851 1.00 81.06 91 CYS A N 1
ATOM 751 C CA . CYS A 1 91 ? -3.219 2.438 23.234 1.00 81.06 91 CYS A CA 1
ATOM 752 C C . CYS A 1 91 ? -4.287 3.196 24.027 1.00 81.06 91 CYS A C 1
ATOM 754 O O . CYS A 1 91 ? -4.766 2.687 25.035 1.00 81.06 91 CYS A O 1
ATOM 756 N N . SER A 1 92 ? -4.771 4.333 23.514 1.00 78.31 92 SER A N 1
ATOM 757 C CA . SER A 1 92 ? -5.832 5.112 24.172 1.00 78.31 92 SER A CA 1
ATOM 758 C C . SER A 1 92 ? -7.142 4.335 24.384 1.00 78.31 92 SER A C 1
ATOM 760 O O . SER A 1 92 ? -7.911 4.698 25.271 1.00 78.31 92 SER A O 1
ATOM 762 N N . THR A 1 93 ? -7.414 3.303 23.579 1.00 71.44 93 THR A N 1
ATOM 763 C CA . THR A 1 93 ? -8.613 2.449 23.681 1.00 71.44 93 THR A CA 1
ATOM 764 C C . THR A 1 93 ? -8.391 1.234 24.593 1.00 71.44 93 THR A C 1
ATOM 766 O O . THR A 1 93 ? -9.343 0.712 25.167 1.00 71.44 93 THR A O 1
ATOM 769 N N . ASN A 1 94 ? -7.149 0.762 24.731 1.00 73.81 94 ASN A N 1
ATOM 770 C CA . ASN A 1 94 ? -6.786 -0.379 25.575 1.00 73.81 94 ASN A CA 1
ATOM 771 C C . ASN A 1 94 ? -6.424 0.043 27.021 1.00 73.81 94 ASN A C 1
ATOM 773 O O . ASN A 1 94 ? -6.700 -0.711 27.945 1.00 73.81 94 ASN A O 1
ATOM 777 N N . GLU A 1 95 ? -5.854 1.237 27.236 1.00 68.94 95 GLU A N 1
ATOM 778 C CA . GLU A 1 95 ? -5.359 1.769 28.536 1.00 68.94 95 GLU A CA 1
ATOM 779 C C . GLU A 1 95 ? -6.423 2.546 29.342 1.00 68.94 95 GLU A C 1
ATOM 781 O O . GLU A 1 95 ? -6.159 3.363 30.223 1.00 68.94 95 GLU A O 1
ATOM 786 N N . CYS A 1 96 ? -7.673 2.318 28.995 1.00 64.38 96 CYS A N 1
ATOM 787 C CA . CYS A 1 96 ? -8.865 2.936 29.548 1.00 64.38 96 CYS A CA 1
ATOM 788 C C . CYS A 1 96 ? -9.158 2.393 31.000 1.00 64.38 96 CYS A C 1
ATOM 790 O O . CYS A 1 96 ? -8.877 1.222 31.182 1.00 64.38 96 CYS A O 1
ATOM 792 N N . PRO A 1 97 ? -9.756 3.130 32.008 1.00 58.50 97 PRO A N 1
ATOM 793 C CA . PRO A 1 97 ? -10.611 2.726 33.255 1.00 58.50 97 PRO A CA 1
ATOM 794 C C . PRO A 1 97 ? -12.244 2.512 33.389 1.00 58.50 97 PRO A C 1
ATOM 796 O O . PRO A 1 97 ? -12.986 3.481 33.498 1.00 58.50 97 PRO A O 1
ATOM 799 N N . VAL A 1 98 ? -12.837 1.277 33.507 1.00 60.31 98 VAL A N 1
ATOM 800 C CA . VAL A 1 98 ? -14.234 0.684 33.689 1.00 60.31 98 VAL A CA 1
ATOM 801 C C . VAL A 1 98 ? -14.141 -0.376 34.789 1.00 60.31 98 VAL A C 1
ATOM 803 O O . VAL A 1 98 ? -13.389 -1.338 34.695 1.00 60.31 98 VAL A O 1
ATOM 806 N N . ASP A 1 99 ? -14.991 -0.278 35.776 1.00 60.47 99 ASP A N 1
ATOM 807 C CA . ASP A 1 99 ? -15.074 -1.183 36.914 1.00 60.47 99 ASP A CA 1
ATOM 808 C C . ASP A 1 99 ? -15.334 -2.681 36.573 1.00 60.47 99 ASP A C 1
ATOM 810 O O . ASP A 1 99 ? -16.300 -3.039 35.902 1.00 60.47 99 ASP A O 1
ATOM 814 N N . VAL A 1 100 ? -14.447 -3.561 37.053 1.00 58.34 100 VAL A N 1
ATOM 815 C CA . VAL A 1 100 ? -14.476 -5.033 37.002 1.00 58.34 100 VAL A CA 1
ATOM 816 C C . VAL A 1 100 ? -14.573 -5.549 38.434 1.00 58.34 100 VAL A C 1
ATOM 818 O O . VAL A 1 100 ? -13.759 -5.166 39.272 1.00 58.34 100 VAL A O 1
ATOM 821 N N . VAL A 1 101 ? -15.531 -6.434 38.710 1.00 55.22 101 VAL A N 1
ATOM 822 C CA . VAL A 1 101 ? -15.650 -7.109 40.010 1.00 55.22 101 VAL A CA 1
ATOM 823 C C . VAL A 1 101 ? -14.709 -8.316 40.038 1.00 55.22 101 VAL A C 1
ATOM 825 O O . VAL A 1 101 ? -14.802 -9.195 39.181 1.00 55.22 101 VAL A O 1
ATOM 828 N N . GLN A 1 102 ? -13.813 -8.375 41.022 1.00 51.00 102 GLN A N 1
ATOM 829 C CA . GLN A 1 102 ? -13.038 -9.571 41.364 1.00 51.00 102 GLN A CA 1
ATOM 830 C C . GLN A 1 102 ? -13.129 -9.808 42.871 1.00 51.00 102 GLN A C 1
ATOM 832 O O . GLN A 1 102 ? -12.814 -8.911 43.645 1.00 51.00 102 GLN A O 1
ATOM 837 N N . GLN A 1 103 ? -13.541 -11.013 43.285 1.00 49.06 103 GLN A N 1
ATOM 838 C CA . GLN A 1 103 ? -13.567 -11.438 44.696 1.00 49.06 103 GLN A CA 1
ATOM 839 C C . GLN A 1 103 ? -14.337 -10.468 45.622 1.00 49.06 103 GLN A C 1
ATOM 841 O O . GLN A 1 103 ? -13.924 -10.213 46.752 1.00 49.06 103 GLN A O 1
ATOM 846 N N . GLY A 1 104 ? -15.443 -9.894 45.130 1.00 53.47 104 GLY A N 1
ATOM 847 C CA . GLY A 1 104 ? -16.245 -8.913 45.872 1.00 53.47 104 GLY A CA 1
ATOM 848 C C . GLY A 1 104 ? -15.575 -7.544 46.056 1.00 53.47 104 GLY A C 1
ATOM 849 O O . GLY A 1 104 ? -15.735 -6.924 47.107 1.00 53.47 104 GLY A O 1
ATOM 850 N N . THR A 1 105 ? -14.759 -7.096 45.095 1.00 44.25 105 THR A N 1
ATOM 851 C CA . THR A 1 105 ? -14.235 -5.720 45.034 1.00 44.25 105 THR A CA 1
ATOM 852 C C . THR A 1 105 ? -14.131 -5.218 43.586 1.00 44.25 105 THR A C 1
ATOM 854 O O . THR A 1 105 ? -13.763 -5.963 42.676 1.00 44.25 105 THR A O 1
ATOM 857 N N . VAL A 1 106 ? -14.419 -3.930 43.376 1.00 53.62 106 VAL A N 1
ATOM 858 C CA . VAL A 1 106 ? -14.436 -3.229 42.076 1.00 53.62 106 VAL A CA 1
ATOM 859 C C . VAL A 1 106 ? -13.079 -2.593 41.678 1.00 53.62 106 VAL A C 1
ATOM 861 O O . VAL A 1 106 ? -12.464 -1.884 42.475 1.00 53.62 106 VAL A O 1
ATOM 864 N N . VAL A 1 107 ? -12.629 -2.789 40.420 1.00 55.56 107 VAL A N 1
ATOM 865 C CA . VAL A 1 107 ? -11.330 -2.314 39.856 1.00 55.56 107 VAL A CA 1
ATOM 866 C C . VAL A 1 107 ? -11.438 -1.796 38.393 1.00 55.56 107 VAL A C 1
ATOM 868 O O . VAL A 1 107 ? -12.025 -2.458 37.553 1.00 55.56 107 VAL A O 1
ATOM 871 N N . ARG A 1 108 ? -10.832 -0.657 38.005 1.00 39.94 108 ARG A N 1
ATOM 872 C CA . ARG A 1 108 ? -11.271 0.196 36.851 1.00 39.94 108 ARG A CA 1
ATOM 873 C C . ARG A 1 108 ? -10.431 0.096 35.499 1.00 39.94 108 ARG A C 1
ATOM 875 O O . ARG A 1 108 ? -9.351 0.676 35.482 1.00 39.94 108 ARG A O 1
ATOM 882 N N . THR A 1 109 ? -10.931 -0.516 34.360 1.00 53.94 109 THR A N 1
ATOM 883 C CA . THR A 1 109 ? -10.530 -0.570 32.852 1.00 53.94 109 THR A CA 1
ATOM 884 C C . THR A 1 109 ? -11.555 -0.162 31.608 1.00 53.94 109 THR A C 1
ATOM 886 O O . THR A 1 109 ? -12.317 -1.024 31.200 1.00 53.94 109 THR A O 1
ATOM 889 N N . GLN A 1 110 ? -11.622 1.090 30.991 1.00 54.59 110 GLN A N 1
ATOM 890 C CA . GLN A 1 110 ? -12.725 2.055 30.443 1.00 54.59 110 GLN A CA 1
ATOM 891 C C . GLN A 1 110 ? -13.443 1.846 29.034 1.00 54.59 110 GLN A C 1
ATOM 893 O O . GLN A 1 110 ? -12.886 1.315 28.082 1.00 54.59 110 GLN A O 1
ATOM 898 N N . SER A 1 111 ? -14.682 2.404 28.938 1.00 49.28 111 SER A N 1
ATOM 899 C CA . SER A 1 111 ? -15.352 3.391 28.013 1.00 49.28 111 SER A CA 1
ATOM 900 C C . SER A 1 111 ? -15.031 3.592 26.503 1.00 49.28 111 SER A C 1
ATOM 902 O O . SER A 1 111 ? -13.889 3.458 26.100 1.00 49.28 111 SER A O 1
ATOM 904 N N . SER A 1 112 ? -15.928 4.116 25.613 1.00 40.84 112 SER A N 1
ATOM 905 C CA . SER A 1 112 ? -17.425 4.250 25.605 1.00 40.84 112 SER A CA 1
ATOM 906 C C . SER A 1 112 ? -18.107 5.059 24.425 1.00 40.84 112 SER A C 1
ATOM 908 O O . SER A 1 112 ? -17.537 6.073 24.023 1.00 40.84 112 SER A O 1
ATOM 910 N N . LYS A 1 113 ? -19.368 4.748 23.986 1.00 32.31 113 LYS A N 1
ATOM 911 C CA . LYS A 1 113 ? -20.524 5.630 23.547 1.00 32.31 113 LYS A CA 1
ATOM 912 C C . LYS A 1 113 ? -21.914 4.936 23.272 1.00 32.31 113 LYS A C 1
ATOM 914 O O . LYS A 1 113 ? -21.977 3.806 22.830 1.00 32.31 113 LYS A O 1
ATOM 919 N N . LEU A 1 114 ? -23.047 5.599 23.565 1.00 34.78 114 LEU A N 1
ATOM 920 C CA . LEU A 1 114 ? -24.366 5.035 24.006 1.00 34.78 114 LEU A CA 1
ATOM 921 C C . LEU A 1 114 ? -25.234 4.173 23.045 1.00 34.78 114 LEU A C 1
ATOM 923 O O . LEU A 1 114 ? -25.444 4.552 21.895 1.00 34.78 114 LEU A O 1
ATOM 927 N N . ARG A 1 115 ? -25.913 3.154 23.617 1.00 37.34 115 ARG A N 1
ATOM 928 C CA . ARG A 1 115 ? -27.245 2.600 23.238 1.00 37.34 115 ARG A CA 1
ATOM 929 C C . ARG A 1 115 ? -28.003 2.110 24.495 1.00 37.34 115 ARG A C 1
ATOM 931 O O . ARG A 1 115 ? -27.370 1.944 25.533 1.00 37.34 115 ARG A O 1
ATOM 938 N N . THR A 1 116 ? -29.319 1.889 24.404 1.00 38.81 116 THR A N 1
ATOM 939 C CA . THR A 1 116 ? -30.166 1.333 25.488 1.00 38.81 116 THR A CA 1
ATOM 940 C C . THR A 1 116 ? -30.234 -0.194 25.399 1.00 38.81 116 THR A C 1
ATOM 942 O O . THR A 1 116 ? -30.409 -0.719 24.302 1.00 38.81 116 THR A O 1
ATOM 945 N N . TYR A 1 117 ? -30.132 -0.888 26.536 1.00 56.84 117 TYR A N 1
ATOM 946 C CA . TYR A 1 117 ? -30.113 -2.354 26.639 1.00 56.84 117 TYR A CA 1
ATOM 947 C C . TYR A 1 117 ? -30.885 -2.822 27.884 1.00 56.84 117 TYR A C 1
ATOM 949 O O . TYR A 1 117 ? -31.062 -2.042 28.822 1.00 56.84 117 TYR A O 1
ATOM 957 N N . TYR A 1 118 ? -31.326 -4.081 27.902 1.00 58.59 118 TYR A N 1
ATOM 958 C CA . TYR A 1 118 ? -32.138 -4.667 28.973 1.00 58.59 118 TYR A CA 1
ATOM 959 C C . TYR A 1 118 ? -31.403 -5.818 29.674 1.00 58.59 118 TYR A C 1
ATOM 961 O O . TYR A 1 118 ? -30.858 -6.711 29.023 1.00 58.59 118 TYR A O 1
ATOM 969 N N . ALA A 1 119 ? -31.422 -5.821 31.009 1.00 64.50 119 ALA A N 1
ATOM 970 C CA . ALA A 1 119 ? -30.936 -6.942 31.816 1.00 64.50 119 ALA A CA 1
ATOM 971 C C . ALA A 1 119 ? -31.913 -8.134 31.775 1.00 64.50 119 ALA A C 1
ATOM 973 O O . ALA A 1 119 ? -33.105 -7.960 31.510 1.00 64.50 119 ALA A O 1
ATOM 974 N N . VAL A 1 120 ? -31.421 -9.342 32.066 1.00 71.88 120 VAL A N 1
ATOM 975 C CA . VAL A 1 120 ? -32.265 -10.543 32.171 1.00 71.88 120 VAL A CA 1
ATOM 976 C C . VAL A 1 120 ? -33.183 -10.401 33.400 1.00 71.88 120 VAL A C 1
ATOM 978 O O . VAL A 1 120 ? -32.678 -10.084 34.478 1.00 71.88 120 VAL A O 1
ATOM 981 N N . PRO A 1 121 ? -34.510 -10.627 33.294 1.00 66.94 121 PRO A N 1
ATOM 982 C CA . PRO A 1 121 ? -35.442 -10.370 34.396 1.00 66.94 121 PRO A CA 1
ATOM 983 C C . PRO A 1 121 ? -35.089 -11.101 35.696 1.00 66.94 121 PRO A C 1
ATOM 985 O O . PRO A 1 121 ? -35.087 -10.490 36.762 1.00 66.94 121 PRO A O 1
ATOM 988 N N . ASP A 1 122 ? -34.719 -12.382 35.612 1.00 64.31 122 ASP A N 1
ATOM 989 C CA . ASP A 1 122 ? -34.388 -13.199 36.786 1.00 64.31 122 ASP A CA 1
ATOM 990 C C . ASP A 1 122 ? -33.061 -12.784 37.460 1.00 64.31 122 ASP A C 1
ATOM 992 O O . ASP A 1 122 ? -32.831 -13.140 38.612 1.00 64.31 122 ASP A O 1
ATOM 996 N N . THR A 1 123 ? -32.203 -12.000 36.787 1.00 70.31 123 THR A N 1
ATOM 997 C CA . THR A 1 123 ? -30.964 -11.457 37.375 1.00 70.31 123 THR A CA 1
ATOM 998 C C . THR A 1 123 ? -31.114 -10.026 37.899 1.00 70.31 123 THR A C 1
ATOM 1000 O O . THR A 1 123 ? -30.185 -9.521 38.519 1.00 70.31 123 THR A O 1
ATOM 1003 N N . MET A 1 124 ? -32.266 -9.362 37.713 1.00 65.75 124 MET A N 1
ATOM 1004 C CA . MET A 1 124 ? -32.520 -8.013 38.262 1.00 65.75 124 MET A CA 1
ATOM 1005 C C . MET A 1 124 ? -32.619 -7.977 39.798 1.00 65.75 124 MET A C 1
ATOM 1007 O O . MET A 1 124 ? -32.626 -6.897 40.394 1.00 65.75 124 MET A O 1
ATOM 1011 N N . ALA A 1 125 ? -32.731 -9.145 40.438 1.00 67.44 125 ALA A N 1
ATOM 1012 C CA . ALA A 1 125 ? -32.729 -9.275 41.890 1.00 67.44 125 ALA A CA 1
ATOM 1013 C C . ALA A 1 125 ? -31.346 -9.001 42.505 1.00 67.44 125 ALA A C 1
ATOM 1015 O O . ALA A 1 125 ? -31.288 -8.444 43.598 1.00 67.44 125 ALA A O 1
ATOM 1016 N N . PHE A 1 126 ? -30.264 -9.350 41.799 1.00 72.12 126 PHE A N 1
ATOM 1017 C CA . PHE A 1 126 ? -28.893 -9.199 42.284 1.00 72.12 126 PHE A CA 1
ATOM 1018 C C . PHE A 1 126 ? -28.427 -7.746 42.124 1.00 72.12 126 PHE A C 1
ATOM 1020 O O . PHE A 1 126 ? -28.350 -7.221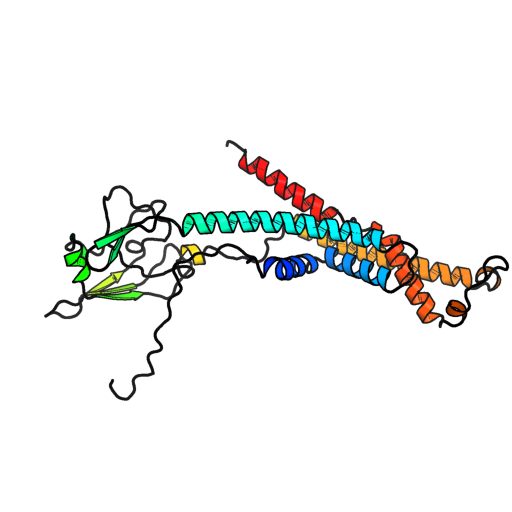 41.010 1.00 72.12 126 PHE A O 1
ATOM 1027 N N . LYS A 1 127 ? -28.144 -7.083 43.246 1.00 73.50 127 LYS A N 1
ATOM 1028 C CA . LYS A 1 127 ? -27.742 -5.668 43.318 1.00 73.50 127 LYS A CA 1
ATOM 1029 C C . LYS A 1 127 ? -26.418 -5.454 44.043 1.00 73.50 127 LYS A C 1
ATOM 1031 O O . LYS A 1 127 ? -25.815 -4.396 43.871 1.00 73.50 127 LYS A O 1
ATOM 1036 N N . THR A 1 128 ? -25.966 -6.418 44.843 1.00 77.94 128 THR A N 1
ATOM 1037 C CA . THR A 1 128 ? -24.683 -6.335 45.555 1.00 77.94 128 THR A CA 1
ATOM 1038 C C . THR A 1 128 ? -23.601 -7.181 44.880 1.00 77.94 128 THR A C 1
ATOM 1040 O O . THR A 1 128 ? -23.886 -8.169 44.207 1.00 77.94 128 THR A O 1
ATOM 1043 N N . GLU A 1 129 ? -22.333 -6.809 45.062 1.00 74.56 129 GLU A N 1
ATOM 1044 C CA . GLU A 1 129 ? -21.191 -7.541 44.486 1.00 74.56 129 GLU A CA 1
ATOM 1045 C C . GLU A 1 129 ? -21.139 -9.005 44.964 1.00 74.56 129 GLU A C 1
ATOM 1047 O O . GLU A 1 129 ? -20.832 -9.907 44.189 1.00 74.56 129 GLU A O 1
ATOM 1052 N N . GLN A 1 130 ? -21.505 -9.243 46.228 1.00 75.75 130 GLN A N 1
ATOM 1053 C CA . GLN A 1 130 ? -21.520 -10.562 46.876 1.00 75.75 130 GLN A CA 1
ATOM 1054 C C . GLN A 1 130 ? -22.626 -11.471 46.317 1.00 75.75 130 GLN A C 1
ATOM 1056 O O . GLN A 1 130 ? -22.424 -12.668 46.128 1.00 75.75 130 GLN A O 1
ATOM 1061 N N . GLU A 1 131 ? -23.787 -10.894 46.007 1.00 76.69 131 GLU A N 1
ATOM 1062 C CA . GLU A 1 131 ? -24.887 -11.576 45.321 1.00 76.69 131 GLU A CA 1
ATOM 1063 C C . GLU A 1 131 ? -24.474 -12.045 43.919 1.00 76.69 131 GLU A C 1
ATOM 1065 O O . GLU A 1 131 ? -24.783 -13.170 43.529 1.00 76.69 131 GLU A O 1
ATOM 1070 N N . VAL A 1 132 ? -23.739 -11.212 43.178 1.00 78.31 132 VAL A N 1
ATOM 1071 C CA . VAL A 1 132 ? -23.265 -11.539 41.823 1.00 78.31 132 VAL A CA 1
ATOM 1072 C C . VAL A 1 132 ? -22.169 -12.609 41.846 1.00 78.31 132 VAL A C 1
ATOM 1074 O O . VAL A 1 132 ? -22.187 -13.496 40.997 1.00 78.31 132 VAL A O 1
ATOM 1077 N N . ASP A 1 133 ? -21.267 -12.587 42.831 1.00 78.12 133 ASP A N 1
ATOM 1078 C CA . ASP A 1 133 ? -20.224 -13.615 43.011 1.00 78.12 133 ASP A CA 1
ATOM 1079 C C . ASP A 1 133 ? -20.821 -15.000 43.355 1.00 78.12 133 ASP A C 1
ATOM 1081 O O . ASP A 1 133 ? -20.265 -16.037 42.996 1.00 78.12 133 ASP A O 1
ATOM 1085 N N . SER A 1 134 ? -22.008 -15.030 43.978 1.00 80.75 134 SER A N 1
ATOM 1086 C CA . SER A 1 134 ? -22.750 -16.265 44.281 1.00 80.75 134 SER A CA 1
ATOM 1087 C C . SER A 1 134 ? -23.531 -16.857 43.091 1.00 80.75 134 SER A C 1
ATOM 1089 O O . SER A 1 134 ? -24.070 -17.963 43.191 1.00 80.75 134 SER A O 1
ATOM 1091 N N . LEU A 1 135 ? -23.615 -16.149 41.957 1.00 82.00 135 LEU A N 1
ATOM 1092 C CA . LEU A 1 135 ? -24.442 -16.545 40.815 1.00 82.00 135 LEU A CA 1
ATOM 1093 C C . LEU A 1 135 ? -23.811 -17.689 40.005 1.00 82.00 135 LEU A C 1
ATOM 1095 O O . LEU A 1 135 ? -22.951 -17.480 39.150 1.00 82.00 135 LEU A O 1
ATOM 1099 N N . HIS A 1 136 ? -24.328 -18.905 40.181 1.00 85.00 136 HIS A N 1
ATOM 1100 C CA . HIS A 1 136 ? -23.959 -20.039 39.338 1.00 85.00 136 HIS A CA 1
ATOM 1101 C C . HIS A 1 136 ? -24.835 -20.105 38.072 1.00 85.00 136 HIS A C 1
ATOM 1103 O O . HIS A 1 136 ? -26.002 -20.502 38.111 1.00 85.00 136 HIS A O 1
ATOM 1109 N N . ALA A 1 137 ? -24.271 -19.729 36.922 1.00 86.62 137 ALA A N 1
ATOM 1110 C CA . ALA A 1 137 ? -24.948 -19.786 35.627 1.00 86.62 137 ALA A CA 1
ATOM 1111 C C . ALA A 1 137 ? -23.995 -20.199 34.493 1.00 86.62 137 ALA A C 1
ATOM 1113 O O . ALA A 1 137 ? -22.802 -19.908 34.526 1.00 86.62 137 ALA A O 1
ATOM 1114 N N . THR A 1 138 ? -24.529 -20.852 33.460 1.00 88.69 138 THR A N 1
ATOM 1115 C CA . THR A 1 138 ? -23.817 -21.125 32.199 1.00 88.69 138 THR A CA 1
ATOM 1116 C C . THR A 1 138 ? -24.449 -20.321 31.073 1.00 88.69 138 THR A C 1
ATOM 1118 O O . THR A 1 138 ? -25.668 -20.340 30.908 1.00 88.69 138 THR A O 1
ATOM 1121 N N . ILE A 1 139 ? -23.628 -19.628 30.284 1.00 89.25 139 ILE A N 1
ATOM 1122 C CA . ILE A 1 139 ? -24.064 -18.910 29.083 1.00 89.25 139 ILE A CA 1
ATOM 1123 C C . ILE A 1 139 ? -23.548 -19.651 27.859 1.00 89.25 139 ILE A C 1
ATOM 1125 O O . ILE A 1 139 ? -22.357 -19.927 27.741 1.00 89.25 139 ILE A O 1
ATOM 1129 N N . GLU A 1 140 ? -24.450 -19.927 26.928 1.00 90.88 140 GLU A N 1
ATOM 1130 C CA . GLU A 1 140 ? -24.136 -20.472 25.615 1.00 90.88 140 GLU A CA 1
ATOM 1131 C C . GLU A 1 140 ? -24.526 -19.444 24.553 1.00 90.88 140 GLU A C 1
ATOM 1133 O O . GLU A 1 140 ? -25.608 -18.858 24.610 1.00 90.88 140 GLU A O 1
ATOM 1138 N N . CYS A 1 141 ? -23.660 -19.208 23.574 1.00 90.50 141 CYS A N 1
ATOM 1139 C CA . CYS A 1 141 ? -23.892 -18.235 22.509 1.00 90.50 141 CYS A CA 1
ATOM 1140 C C . CYS A 1 141 ? -23.340 -18.734 21.171 1.00 90.50 141 CYS A C 1
ATOM 1142 O O . CYS A 1 141 ? -22.541 -19.671 21.122 1.00 90.50 141 CYS A O 1
ATOM 1144 N N . GLU A 1 142 ? -23.795 -18.127 20.075 1.00 92.00 142 GLU A N 1
ATOM 1145 C CA . GLU A 1 142 ? -23.224 -18.379 18.749 1.00 92.00 142 GLU A CA 1
ATOM 1146 C C . GLU A 1 142 ? -21.738 -17.974 18.667 1.00 92.00 142 GLU A C 1
ATOM 1148 O O . GLU A 1 142 ? -21.244 -17.178 19.460 1.00 92.00 142 GLU A O 1
ATOM 1153 N N . GLN A 1 143 ? -21.002 -18.507 17.685 1.00 90.56 143 GLN A N 1
ATOM 1154 C CA . GLN A 1 143 ? -19.636 -18.039 17.424 1.00 90.56 143 GLN A CA 1
ATOM 1155 C C . GLN A 1 143 ? -19.626 -16.556 16.997 1.00 90.56 143 GLN A C 1
ATOM 1157 O O . GLN A 1 143 ? -20.596 -16.099 16.377 1.00 90.56 143 GLN A O 1
ATOM 1162 N N . PRO A 1 144 ? -18.531 -15.810 17.257 1.00 88.56 144 PRO A N 1
ATOM 1163 C CA . PRO A 1 144 ? -18.448 -14.382 16.964 1.00 88.56 144 PRO A CA 1
ATOM 1164 C C . PRO A 1 144 ? -18.821 -14.027 15.514 1.00 88.56 144 PRO A C 1
ATOM 1166 O O . PRO A 1 144 ? -18.163 -14.441 14.559 1.00 88.56 144 PRO A O 1
ATOM 1169 N N . GLN A 1 145 ? -19.871 -13.219 15.343 1.00 89.81 145 GLN A N 1
ATOM 1170 C CA . GLN A 1 145 ? -20.334 -12.723 14.041 1.00 89.81 145 GLN A CA 1
ATOM 1171 C C . GLN A 1 145 ? -20.180 -11.197 13.934 1.00 89.81 145 GLN A C 1
ATOM 1173 O O . GLN A 1 145 ? -20.397 -10.487 14.918 1.00 89.81 145 GLN A O 1
ATOM 1178 N N . PRO A 1 146 ? -19.870 -10.660 12.737 1.00 87.19 146 PRO A N 1
ATOM 1179 C CA . PRO A 1 146 ? -19.755 -9.220 12.515 1.00 87.19 146 PRO A CA 1
ATOM 1180 C C . PRO A 1 146 ? -21.109 -8.489 12.493 1.00 87.19 146 PRO A C 1
ATOM 1182 O O . PRO A 1 146 ? -21.127 -7.266 12.420 1.00 87.19 146 PRO A O 1
ATOM 1185 N N . ASP A 1 147 ? -22.254 -9.173 12.551 1.00 87.12 147 ASP A N 1
ATOM 1186 C CA . ASP A 1 147 ? -23.543 -8.483 12.651 1.00 87.12 147 ASP A CA 1
ATOM 1187 C C . ASP A 1 147 ? -23.713 -7.854 14.049 1.00 87.12 147 ASP A C 1
ATOM 1189 O O . ASP A 1 147 ? -23.795 -8.548 15.069 1.00 87.12 147 ASP A O 1
ATOM 1193 N N . LEU A 1 148 ? -23.764 -6.518 14.101 1.00 84.56 148 LEU A N 1
ATOM 1194 C CA . LEU A 1 148 ? -23.932 -5.759 15.341 1.00 84.56 148 LEU A CA 1
ATOM 1195 C C . LEU A 1 148 ? -25.321 -5.947 15.974 1.00 84.56 148 LEU A C 1
ATOM 1197 O O . LEU A 1 148 ? -25.447 -5.745 17.179 1.00 84.56 148 LEU A O 1
ATOM 1201 N N . TYR A 1 149 ? -26.346 -6.296 15.189 1.00 81.81 149 TYR A N 1
ATOM 1202 C CA . TYR A 1 149 ? -27.756 -6.286 15.602 1.00 81.81 149 TYR A CA 1
ATOM 1203 C C . TYR A 1 149 ? -28.353 -7.677 15.817 1.00 81.81 149 TYR A C 1
ATOM 1205 O O . TYR A 1 149 ? -29.390 -7.791 16.461 1.00 81.81 149 TYR A O 1
ATOM 1213 N N . LYS A 1 150 ? -27.713 -8.734 15.311 1.00 88.56 150 LYS A N 1
ATOM 1214 C CA . LYS A 1 150 ? -28.124 -10.123 15.540 1.00 88.56 150 LYS A CA 1
ATOM 1215 C C . LYS A 1 150 ? -27.262 -10.761 16.624 1.00 88.56 150 LYS A C 1
ATOM 1217 O O . LYS A 1 150 ? -26.058 -10.893 16.433 1.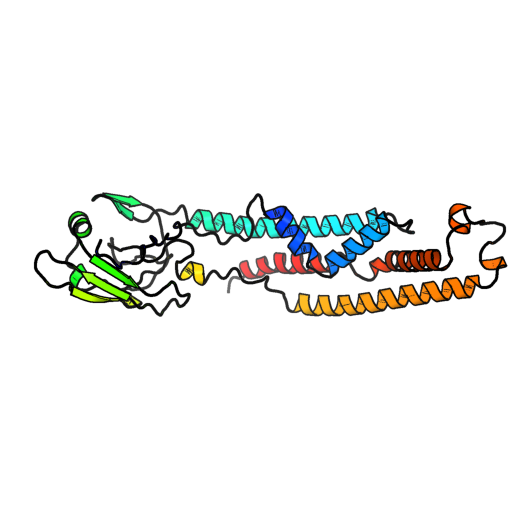00 88.56 150 LYS A O 1
ATOM 1222 N N . PHE A 1 151 ? -27.847 -11.180 17.740 1.00 91.56 151 PHE A N 1
ATOM 1223 C CA . PHE A 1 151 ? -27.187 -12.029 18.735 1.00 91.56 151 PHE A CA 1
ATOM 1224 C C . PHE A 1 151 ? -28.143 -13.137 19.158 1.00 91.56 151 PHE A C 1
ATOM 1226 O O . PHE A 1 151 ? -29.302 -12.852 19.456 1.00 91.56 151 PHE A O 1
ATOM 1233 N N . VAL A 1 152 ? -27.650 -14.372 19.177 1.00 93.19 152 VAL A N 1
ATOM 1234 C CA . VAL A 1 152 ? -28.380 -15.535 19.680 1.00 93.19 152 VAL A CA 1
ATOM 1235 C C . VAL A 1 152 ? -27.570 -16.201 20.786 1.00 93.19 152 VAL A C 1
ATOM 1237 O O . VAL A 1 152 ? -26.455 -16.678 20.560 1.00 93.19 152 VAL A O 1
ATOM 1240 N N . GLY A 1 153 ? -28.156 -16.267 21.978 1.00 92.69 153 GLY A N 1
ATOM 1241 C CA . GLY A 1 153 ? -27.631 -17.048 23.089 1.00 92.69 153 GLY A CA 1
ATOM 1242 C C . GLY A 1 153 ? -28.722 -17.548 24.029 1.00 92.69 153 GLY A C 1
ATOM 1243 O O . GLY A 1 153 ? -29.911 -17.285 23.840 1.00 92.69 153 GLY A O 1
ATOM 1244 N N . ARG A 1 154 ? -28.303 -18.270 25.063 1.00 92.56 154 ARG A N 1
ATOM 1245 C CA . ARG A 1 154 ? -29.124 -18.685 26.199 1.00 92.56 154 ARG A CA 1
ATOM 1246 C C . ARG A 1 154 ? -28.308 -18.635 27.484 1.00 92.56 154 ARG A C 1
ATOM 1248 O O . ARG A 1 154 ? -27.115 -18.927 27.468 1.00 92.56 154 ARG A O 1
ATOM 1255 N N . ILE A 1 155 ? -28.956 -18.284 28.587 1.00 91.44 155 ILE A N 1
ATOM 1256 C CA . ILE A 1 155 ? -28.409 -18.414 29.939 1.00 91.44 155 ILE A CA 1
ATOM 1257 C C . ILE A 1 155 ? -29.187 -19.497 30.684 1.00 91.44 155 ILE A C 1
ATOM 1259 O O . ILE A 1 155 ? -30.416 -19.483 30.696 1.00 91.44 155 ILE A O 1
ATOM 1263 N N . ASN A 1 156 ? -28.460 -20.427 31.292 1.00 89.88 156 ASN A N 1
ATOM 1264 C CA . ASN A 1 156 ? -28.980 -21.474 32.161 1.00 89.88 156 ASN A CA 1
ATOM 1265 C C . ASN A 1 156 ? -28.572 -21.108 33.595 1.00 89.88 156 ASN A C 1
ATOM 1267 O O . ASN A 1 156 ? -27.383 -21.149 33.919 1.00 89.88 156 ASN A O 1
ATOM 1271 N N . ILE A 1 157 ? -29.529 -20.704 34.431 1.00 87.25 157 ILE A N 1
ATOM 1272 C CA . ILE A 1 157 ? -29.274 -20.311 35.826 1.00 87.25 157 ILE A CA 1
ATOM 1273 C C . ILE A 1 157 ? -29.520 -21.519 36.733 1.00 87.25 157 ILE A C 1
ATOM 1275 O O . ILE A 1 157 ? -30.608 -22.098 36.702 1.00 87.25 157 ILE A O 1
ATOM 1279 N N . TYR A 1 158 ? -28.533 -21.884 37.552 1.00 85.31 158 TYR A N 1
ATOM 1280 C CA . TYR A 1 158 ? -28.643 -22.973 38.519 1.00 85.31 158 TYR A CA 1
ATOM 1281 C C . TYR A 1 158 ? -28.985 -22.411 39.897 1.00 85.31 158 TYR A C 1
ATOM 1283 O O . TYR A 1 158 ? -28.278 -21.558 40.427 1.00 85.31 158 TYR A O 1
ATOM 1291 N N . LYS A 1 159 ? -30.051 -22.929 40.505 1.00 79.38 159 LYS A N 1
ATOM 1292 C CA . LYS A 1 159 ? -30.356 -22.726 41.925 1.00 79.38 159 LYS A CA 1
ATOM 1293 C C . LYS A 1 159 ? -30.143 -24.044 42.654 1.00 79.38 159 LYS A C 1
ATOM 1295 O O . LYS A 1 159 ? -30.322 -25.103 42.063 1.00 79.38 159 LYS A O 1
ATOM 1300 N N . GLU A 1 160 ? -29.833 -23.994 43.945 1.00 70.25 160 GLU A N 1
ATOM 1301 C CA . GLU A 1 160 ? -29.408 -25.169 44.727 1.00 70.25 160 GLU A CA 1
ATOM 1302 C C . GLU A 1 160 ? -30.407 -26.348 44.775 1.00 70.25 160 GLU A C 1
ATOM 1304 O O . GLU A 1 160 ? -30.042 -27.419 45.260 1.00 70.25 160 GLU A O 1
ATOM 1309 N N . ARG A 1 161 ? -31.669 -26.170 44.343 1.00 67.94 161 ARG A N 1
ATOM 1310 C CA . ARG A 1 161 ? -32.750 -27.174 44.459 1.00 67.94 161 ARG A CA 1
ATOM 1311 C C . ARG A 1 161 ? -33.766 -27.208 43.301 1.00 67.94 161 ARG A C 1
ATOM 1313 O O . ARG A 1 161 ? -34.802 -27.847 43.454 1.00 67.94 161 ARG A O 1
ATOM 1320 N N . GLU A 1 162 ? -33.514 -26.535 42.178 1.00 75.12 162 GLU A N 1
ATOM 1321 C CA . GLU A 1 162 ? -34.445 -26.479 41.030 1.00 75.12 162 GLU A CA 1
ATOM 1322 C C . GLU A 1 162 ? -33.750 -26.884 39.719 1.00 75.12 162 GLU A C 1
ATOM 1324 O O . GLU A 1 162 ? -32.529 -26.762 39.596 1.00 75.12 162 GLU A O 1
ATOM 1329 N N . ASP A 1 163 ? -34.532 -27.331 38.730 1.00 75.19 163 ASP A N 1
ATOM 1330 C CA . ASP A 1 163 ? -34.052 -27.526 37.357 1.00 75.19 163 ASP A CA 1
ATOM 1331 C C . ASP A 1 163 ? -33.458 -26.221 36.784 1.00 75.19 163 ASP A C 1
ATOM 1333 O O . ASP A 1 163 ? -33.938 -25.127 37.106 1.00 75.19 163 ASP A O 1
ATOM 1337 N N . PRO A 1 164 ? -32.430 -26.299 35.914 1.00 77.81 164 PRO A N 1
ATOM 1338 C CA . PRO A 1 164 ? -31.761 -25.118 35.379 1.00 77.81 164 PRO A CA 1
ATOM 1339 C C . PRO A 1 164 ? -32.723 -24.236 34.579 1.00 77.81 164 PRO A C 1
ATOM 1341 O O . PRO A 1 164 ? -33.273 -24.639 33.550 1.00 77.81 164 PRO A O 1
ATOM 1344 N N . LEU A 1 165 ? -32.887 -22.992 35.028 1.00 82.88 165 LEU A N 1
ATOM 1345 C CA . LEU A 1 165 ? -33.794 -22.039 34.406 1.00 82.88 165 LEU A CA 1
ATOM 1346 C C . LEU A 1 165 ? -33.152 -21.468 33.139 1.00 82.88 165 LEU A C 1
ATOM 1348 O O . LEU A 1 165 ? -32.301 -20.580 33.206 1.00 82.88 165 LEU A O 1
ATOM 1352 N N . ALA A 1 166 ? -33.568 -21.985 31.984 1.00 85.44 166 ALA A N 1
ATOM 1353 C CA . ALA A 1 166 ? -33.124 -21.505 30.682 1.00 85.44 166 ALA A CA 1
ATOM 1354 C C . ALA A 1 166 ? -33.882 -20.231 30.261 1.00 85.44 166 ALA A C 1
ATOM 1356 O O . ALA A 1 166 ? -35.117 -20.209 30.210 1.00 85.44 166 ALA A O 1
ATOM 1357 N N . ARG A 1 167 ? -33.143 -19.178 29.897 1.00 88.44 167 ARG A N 1
ATOM 1358 C CA . ARG A 1 167 ? -33.668 -17.952 29.274 1.00 88.44 167 ARG A CA 1
ATOM 1359 C C . ARG A 1 167 ? -32.943 -17.656 27.958 1.00 88.44 167 ARG A C 1
ATOM 1361 O O . ARG A 1 167 ? -31.719 -17.784 27.916 1.00 88.44 167 ARG A O 1
ATOM 1368 N N . PRO A 1 168 ? -33.655 -17.250 26.891 1.00 91.31 168 PRO A N 1
ATOM 1369 C CA . PRO A 1 168 ? -33.013 -16.774 25.672 1.00 91.31 168 PRO A CA 1
ATOM 1370 C C . PRO A 1 168 ? -32.315 -15.431 25.924 1.00 91.31 168 PRO A C 1
ATOM 1372 O O . PRO A 1 168 ? -32.773 -14.631 26.739 1.00 91.31 168 PRO A O 1
ATOM 1375 N N . LEU A 1 169 ? -31.226 -15.188 25.199 1.00 91.19 169 LEU A N 1
ATOM 1376 C CA . LEU A 1 169 ? -30.518 -13.912 25.150 1.00 91.19 169 LEU A CA 1
ATOM 1377 C C . LEU A 1 169 ? -30.566 -13.368 23.721 1.00 91.19 169 LEU A C 1
ATOM 1379 O O . LEU A 1 169 ? -30.142 -14.051 22.783 1.00 91.19 169 LEU A O 1
ATOM 1383 N N . GLY A 1 170 ? -31.060 -12.140 23.575 1.00 87.56 170 GLY A N 1
ATOM 1384 C CA . GLY A 1 170 ? -31.123 -11.406 22.313 1.00 87.56 170 GLY A CA 1
ATOM 1385 C C . GLY A 1 170 ? -30.110 -10.261 22.237 1.00 87.56 170 GLY A C 1
ATOM 1386 O O . GLY A 1 170 ? -29.318 -10.022 23.155 1.00 87.56 170 GLY A O 1
ATOM 1387 N N . ALA A 1 171 ? -30.121 -9.519 21.130 1.00 84.06 171 ALA A N 1
ATOM 1388 C CA . ALA A 1 171 ? -29.226 -8.374 20.930 1.00 84.06 171 ALA A CA 1
AT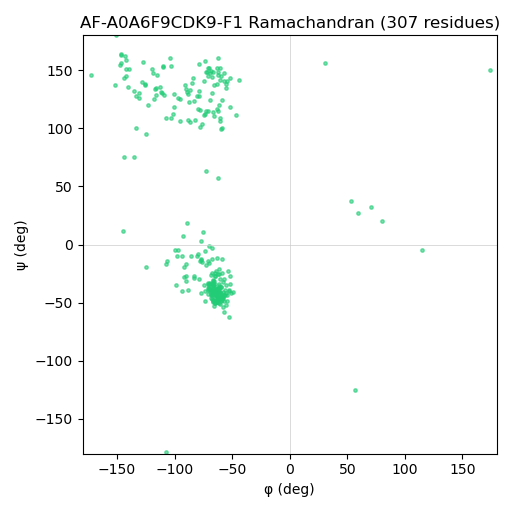OM 1389 C C . ALA A 1 171 ? -29.494 -7.223 21.915 1.00 84.06 171 ALA A C 1
ATOM 1391 O O . ALA A 1 171 ? -28.589 -6.459 22.243 1.00 84.06 171 ALA A O 1
ATOM 1392 N N . GLU A 1 172 ? -30.712 -7.149 22.441 1.00 81.25 172 GLU A N 1
ATOM 1393 C CA . GLU A 1 172 ? -31.145 -6.276 23.526 1.00 81.25 172 GLU A CA 1
ATOM 1394 C C . GLU A 1 172 ? -30.415 -6.526 24.856 1.00 81.25 172 GLU A C 1
ATOM 1396 O O . GLU A 1 172 ? -30.354 -5.615 25.682 1.00 81.25 172 GLU A O 1
ATOM 1401 N N . ASN A 1 173 ? -29.823 -7.711 25.052 1.00 86.56 173 ASN A N 1
ATOM 1402 C CA . ASN A 1 173 ? -29.026 -8.056 26.234 1.00 86.56 173 ASN A CA 1
ATOM 1403 C C . ASN A 1 173 ? -27.509 -7.903 26.001 1.00 86.56 173 ASN A C 1
ATOM 1405 O O . ASN A 1 173 ? -26.731 -7.998 26.950 1.00 86.56 173 ASN A O 1
ATOM 1409 N N . LEU A 1 174 ? -27.064 -7.685 24.755 1.00 85.12 174 LEU A N 1
ATOM 1410 C CA . LEU A 1 174 ? -25.644 -7.665 24.395 1.00 85.12 174 LEU A CA 1
ATOM 1411 C C . LEU A 1 174 ? -25.065 -6.244 24.389 1.00 85.12 174 LEU A C 1
ATOM 1413 O O . LEU A 1 174 ? -25.229 -5.488 23.431 1.00 85.12 174 LEU A O 1
ATOM 1417 N N . LEU A 1 175 ? -24.265 -5.920 25.403 1.00 85.19 175 LEU A N 1
ATOM 1418 C CA . LEU A 1 175 ? -23.481 -4.685 25.431 1.00 85.19 175 LEU A CA 1
ATOM 1419 C C . LEU A 1 175 ? -22.297 -4.767 24.453 1.00 85.19 175 LEU A C 1
ATOM 1421 O O . LEU A 1 175 ? -21.376 -5.565 24.625 1.00 85.19 175 LEU A O 1
ATOM 1425 N N . LEU A 1 176 ? -22.299 -3.923 23.419 1.00 84.25 176 LEU A N 1
ATOM 1426 C CA . LEU A 1 176 ? -21.191 -3.848 22.462 1.00 84.25 176 LEU A CA 1
ATOM 1427 C C . LEU A 1 176 ? -19.962 -3.143 23.066 1.00 84.25 176 LEU A C 1
ATOM 1429 O O . LEU A 1 176 ? -20.087 -2.119 23.741 1.00 84.25 176 LEU A O 1
ATOM 1433 N N . ARG A 1 177 ? -18.754 -3.645 22.765 1.00 75.94 177 ARG A N 1
ATOM 1434 C CA . ARG A 1 177 ? -17.490 -2.980 23.138 1.00 75.94 177 ARG A CA 1
ATOM 1435 C C . ARG A 1 177 ? -17.467 -1.551 22.595 1.00 75.94 177 ARG A C 1
ATOM 1437 O O . ARG A 1 177 ? -17.791 -1.321 21.435 1.00 75.94 177 ARG A O 1
ATOM 1444 N N . GLY A 1 178 ? -17.058 -0.599 23.429 1.00 70.69 178 GLY A N 1
ATOM 1445 C CA . GLY A 1 178 ? -17.133 0.818 23.084 1.00 70.69 178 GLY A CA 1
ATOM 1446 C C . GLY A 1 178 ? -18.529 1.420 23.266 1.00 70.69 178 GLY A C 1
ATOM 1447 O O . GLY A 1 178 ? -18.779 2.472 22.694 1.00 70.69 178 GLY A O 1
ATOM 1448 N N . ALA A 1 179 ? -19.421 0.820 24.068 1.00 72.50 179 ALA A N 1
ATOM 1449 C CA . ALA A 1 179 ? -20.664 1.448 24.531 1.00 72.50 179 ALA A CA 1
ATOM 1450 C C . ALA A 1 179 ? -20.460 2.338 25.789 1.00 72.50 179 ALA A C 1
ATOM 1452 O O . ALA A 1 179 ? -19.648 2.001 26.643 1.00 72.50 179 ALA A O 1
ATOM 1453 N N . THR A 1 180 ? -21.160 3.483 25.932 1.00 66.31 180 THR A N 1
ATOM 1454 C CA . THR A 1 180 ? -21.261 4.216 27.228 1.00 66.31 180 THR A CA 1
ATOM 1455 C C . THR A 1 180 ? -22.463 3.656 27.947 1.00 66.31 180 THR A C 1
ATOM 1457 O O . THR A 1 180 ? -23.559 3.713 27.384 1.00 66.31 180 THR A O 1
ATOM 1460 N N . LEU A 1 181 ? -22.294 3.307 29.217 1.00 69.44 181 LEU A N 1
ATOM 1461 C CA . LEU A 1 181 ? -23.395 3.400 30.163 1.00 69.44 181 LEU A CA 1
ATOM 1462 C C . LEU A 1 181 ? -23.772 4.881 30.357 1.00 69.44 181 LEU A C 1
ATOM 1464 O O . LEU A 1 181 ? -22.894 5.740 30.452 1.00 69.44 181 LEU A O 1
ATOM 1468 N N . LYS A 1 182 ? -25.069 5.192 30.384 1.00 57.19 182 LYS A N 1
ATOM 1469 C CA . LYS A 1 182 ? -25.613 6.488 30.819 1.00 57.19 182 LYS A CA 1
ATOM 1470 C C . LYS A 1 182 ? -26.958 6.261 31.494 1.00 57.19 182 LYS A C 1
ATOM 1472 O O . LYS A 1 182 ? -27.644 5.299 31.170 1.00 57.19 182 LYS A O 1
ATOM 1477 N N . ASN A 1 183 ? -27.355 7.199 32.353 1.00 66.38 183 ASN A N 1
ATOM 1478 C CA . ASN A 1 183 ? -28.614 7.162 33.108 1.00 66.38 183 ASN A CA 1
ATOM 1479 C C . ASN A 1 183 ? -28.734 5.916 34.012 1.00 66.38 183 ASN A C 1
ATOM 1481 O O . ASN A 1 183 ? -29.829 5.446 34.305 1.00 66.38 183 ASN A O 1
ATOM 1485 N N . THR A 1 184 ? -27.595 5.372 34.436 1.00 70.25 184 THR A N 1
ATOM 1486 C CA . THR A 1 184 ? -27.454 4.266 35.389 1.00 70.25 184 THR A CA 1
ATOM 1487 C C . THR A 1 184 ? -26.112 4.463 36.084 1.00 70.25 184 THR A C 1
ATOM 1489 O O . THR A 1 184 ? -25.146 4.849 35.425 1.00 70.25 184 THR A O 1
ATOM 1492 N N . GLU A 1 185 ? -26.060 4.265 37.399 1.00 74.56 185 GLU A N 1
ATOM 1493 C CA . GLU A 1 185 ? -24.851 4.505 38.200 1.00 74.56 185 GLU A CA 1
ATOM 1494 C C . GLU A 1 185 ? -23.794 3.419 37.965 1.00 74.56 185 GLU A C 1
ATOM 1496 O O . GLU A 1 185 ? -22.641 3.721 37.667 1.00 74.56 185 GLU A O 1
ATOM 1501 N N . HIS A 1 186 ? -24.217 2.159 38.028 1.00 74.06 186 HIS A N 1
ATOM 1502 C CA . HIS A 1 186 ? -23.409 0.977 37.758 1.00 74.06 186 HIS A CA 1
ATOM 1503 C C . HIS A 1 186 ? -24.284 -0.116 37.127 1.00 74.06 186 HIS A C 1
ATOM 1505 O O . HIS A 1 186 ? -25.515 -0.054 37.177 1.00 74.06 186 HIS A O 1
ATOM 1511 N N . ILE A 1 187 ? -23.641 -1.112 36.518 1.00 81.56 187 ILE A N 1
ATOM 1512 C CA . ILE A 1 187 ? -24.265 -2.356 36.058 1.00 81.56 187 ILE A CA 1
ATOM 1513 C C . ILE A 1 187 ? -23.329 -3.523 36.362 1.00 81.56 187 ILE A C 1
ATOM 1515 O O . ILE A 1 187 ? -22.110 -3.364 36.320 1.00 81.56 187 ILE A O 1
ATOM 1519 N N . TYR A 1 188 ? -23.898 -4.704 36.582 1.00 80.62 188 TYR A N 1
ATOM 1520 C CA . TYR A 1 188 ? -23.152 -5.957 36.584 1.00 80.62 188 TYR A CA 1
ATOM 1521 C C . TYR A 1 188 ? -23.362 -6.651 35.240 1.00 80.62 188 TYR A C 1
ATOM 1523 O O . TYR A 1 188 ? -24.490 -6.768 34.758 1.00 80.62 188 TYR A O 1
ATOM 1531 N N . ALA A 1 189 ? -22.269 -7.064 34.604 1.00 81.69 189 ALA A N 1
ATOM 1532 C CA . ALA A 1 189 ? -22.278 -7.678 33.285 1.00 81.69 189 ALA A CA 1
ATOM 1533 C C . ALA A 1 189 ? -21.156 -8.713 33.171 1.00 81.69 189 ALA A C 1
ATOM 1535 O O . ALA A 1 189 ? -20.129 -8.616 33.840 1.00 81.69 189 ALA A O 1
ATOM 1536 N N . VAL A 1 190 ? -21.348 -9.686 32.284 1.00 83.94 190 VAL A N 1
ATOM 1537 C CA . VAL A 1 190 ? -20.402 -10.773 32.014 1.00 83.94 190 VAL A CA 1
ATOM 1538 C C . VAL A 1 190 ? -19.826 -10.628 30.607 1.00 83.94 190 VAL A C 1
ATOM 1540 O O . VAL A 1 190 ? -20.546 -10.340 29.649 1.00 83.94 190 VAL A O 1
ATOM 1543 N N . ALA A 1 191 ? -18.511 -10.799 30.474 1.00 84.75 191 ALA A N 1
ATOM 1544 C CA . ALA A 1 191 ? -17.828 -10.702 29.190 1.00 84.75 191 ALA A CA 1
ATOM 1545 C C . ALA A 1 191 ? -18.047 -11.982 28.365 1.00 84.75 191 ALA A C 1
ATOM 1547 O O . ALA A 1 191 ? -17.596 -13.054 28.753 1.00 84.75 191 ALA A O 1
ATOM 1548 N N . ILE A 1 192 ? -18.723 -11.853 27.219 1.00 87.81 192 ILE A N 1
ATOM 1549 C CA . ILE A 1 192 ? -18.995 -12.971 26.293 1.00 87.81 192 ILE A CA 1
ATOM 1550 C C . ILE A 1 192 ? -17.916 -13.070 25.201 1.00 87.81 192 ILE A C 1
ATOM 1552 O O . ILE A 1 192 ? -17.477 -14.160 24.851 1.00 87.81 192 ILE A O 1
ATOM 1556 N N . TYR A 1 193 ? -17.459 -11.925 24.683 1.00 87.81 193 TYR A N 1
ATOM 1557 C CA . TYR A 1 193 ? -16.406 -11.840 23.668 1.00 87.81 193 TYR A CA 1
ATOM 1558 C C . TYR A 1 193 ? -15.321 -10.861 24.117 1.00 87.81 193 TYR A C 1
ATOM 1560 O O . TYR A 1 193 ? -15.630 -9.781 24.627 1.00 87.81 193 TYR A O 1
ATOM 1568 N N . THR A 1 194 ? -14.058 -11.202 23.874 1.00 84.38 194 THR A N 1
ATOM 1569 C CA . THR A 1 194 ? -12.880 -10.410 24.258 1.00 84.38 194 THR A CA 1
ATOM 1570 C C . THR A 1 194 ? -12.055 -10.007 23.035 1.00 84.38 194 THR A C 1
ATOM 1572 O O . THR A 1 194 ? -12.053 -10.680 22.006 1.00 84.38 194 THR A O 1
ATOM 1575 N N . GLY A 1 195 ? -11.364 -8.866 23.119 1.00 83.25 195 GLY A N 1
ATOM 1576 C CA . GLY A 1 195 ? -10.348 -8.481 22.132 1.00 83.25 195 GLY A CA 1
ATOM 1577 C C . GLY A 1 195 ? -10.862 -8.421 20.694 1.00 83.25 195 GLY A C 1
ATOM 1578 O O . GLY A 1 195 ? -11.841 -7.726 20.397 1.00 83.25 195 GLY A O 1
ATOM 1579 N N . MET A 1 196 ? -10.182 -9.159 19.813 1.00 83.19 196 MET A N 1
ATOM 1580 C CA . MET A 1 196 ? -10.469 -9.219 18.376 1.00 83.19 196 MET A CA 1
ATOM 1581 C C . MET A 1 196 ? -11.749 -9.993 18.018 1.00 83.19 196 MET A C 1
ATOM 1583 O O . MET A 1 196 ? -12.294 -9.759 16.941 1.00 83.19 196 MET A O 1
ATOM 1587 N N . ASP A 1 197 ? -12.276 -10.824 18.924 1.00 87.38 197 ASP A N 1
ATOM 1588 C CA . ASP A 1 197 ? -13.547 -11.541 18.729 1.00 87.38 197 ASP A CA 1
ATOM 1589 C C . ASP A 1 197 ? -14.764 -10.650 19.028 1.00 87.38 197 ASP A C 1
ATOM 1591 O O . ASP A 1 197 ? -15.904 -11.001 18.725 1.00 87.38 197 ASP A O 1
ATOM 1595 N N . THR A 1 198 ? -14.562 -9.460 19.605 1.00 87.06 198 THR A N 1
ATOM 1596 C CA . THR A 1 198 ? -15.674 -8.525 19.806 1.00 87.06 198 THR A CA 1
ATOM 1597 C C . THR A 1 198 ? -16.258 -8.084 18.465 1.00 87.06 198 THR A C 1
ATOM 1599 O O . THR A 1 198 ? -15.536 -7.743 17.530 1.00 87.06 198 THR A O 1
ATOM 1602 N N . LYS A 1 199 ? -17.589 -8.004 18.372 1.00 88.06 199 LYS A N 1
ATOM 1603 C CA . LYS A 1 199 ? -18.297 -7.635 17.131 1.00 88.06 199 LYS A CA 1
ATOM 1604 C C . LYS A 1 199 ? -17.796 -6.341 16.482 1.00 88.06 199 LYS A C 1
ATOM 1606 O O . LYS A 1 199 ? -17.769 -6.222 15.260 1.00 88.06 199 LYS A O 1
ATOM 1611 N N . MET A 1 200 ? -17.373 -5.373 17.295 1.00 84.38 200 MET A N 1
ATOM 1612 C CA . MET A 1 200 ? -16.779 -4.122 16.818 1.00 84.38 200 MET A CA 1
ATOM 1613 C C . MET A 1 200 ? -15.386 -4.331 16.207 1.00 84.38 200 MET A C 1
ATOM 1615 O O . MET A 1 200 ? -15.095 -3.738 15.172 1.00 84.38 200 MET A O 1
ATOM 1619 N N . ALA A 1 201 ? -14.559 -5.212 16.778 1.00 83.62 201 ALA A N 1
ATOM 1620 C CA . ALA A 1 201 ? -13.274 -5.602 16.201 1.00 83.62 201 ALA A CA 1
ATOM 1621 C C . ALA A 1 201 ? -13.435 -6.443 14.918 1.00 83.62 201 ALA A C 1
ATOM 1623 O O . ALA A 1 201 ? -12.692 -6.238 13.963 1.00 83.62 201 ALA A O 1
ATOM 1624 N N . LEU A 1 202 ? -14.466 -7.289 14.815 1.00 87.06 202 LEU A N 1
ATOM 1625 C CA . LEU A 1 202 ? -14.792 -8.009 13.571 1.00 87.06 202 LEU A CA 1
ATOM 1626 C C . LEU A 1 202 ? -15.257 -7.075 12.435 1.00 87.06 202 LEU A C 1
ATOM 1628 O O . LEU A 1 202 ? -15.007 -7.339 11.257 1.00 87.06 202 LEU A O 1
ATOM 1632 N N . ASN A 1 203 ? -15.897 -5.949 12.773 1.00 84.50 203 ASN A N 1
ATOM 1633 C CA . ASN A 1 203 ? -16.190 -4.871 11.819 1.00 84.50 203 ASN A CA 1
ATOM 1634 C C . ASN A 1 203 ? -14.985 -3.980 11.515 1.00 84.50 203 ASN A C 1
ATOM 1636 O O . ASN A 1 203 ? -14.995 -3.253 10.516 1.00 84.50 203 ASN A O 1
ATOM 1640 N N . TYR A 1 204 ? -13.927 -4.078 12.319 1.00 75.81 204 TYR A N 1
ATOM 1641 C CA . TYR A 1 204 ? -12.622 -3.490 12.058 1.00 75.81 204 TYR A CA 1
ATOM 1642 C C . TYR A 1 204 ? -11.922 -4.278 10.948 1.00 75.81 204 TYR A C 1
ATOM 1644 O O . TYR A 1 204 ? -10.884 -4.911 11.132 1.00 75.81 204 TYR A O 1
ATOM 1652 N N . GLN A 1 205 ? -12.515 -4.271 9.752 1.00 61.03 205 GLN A N 1
ATOM 1653 C CA . GLN A 1 205 ? -11.942 -5.005 8.644 1.00 61.03 205 GLN A CA 1
ATOM 1654 C C . GLN A 1 205 ? -10.600 -4.381 8.270 1.00 61.03 205 GLN A C 1
ATOM 1656 O O . GLN A 1 205 ? -10.546 -3.313 7.649 1.00 61.03 205 GLN A O 1
ATOM 1661 N N . SER A 1 206 ? -9.535 -5.130 8.550 1.00 57.59 206 SER A N 1
ATOM 1662 C CA . SER A 1 206 ? -8.202 -5.032 7.950 1.00 57.59 206 SER A CA 1
ATOM 1663 C C . SER A 1 206 ? -8.274 -5.323 6.443 1.00 57.59 206 SER A C 1
ATOM 1665 O O . SER A 1 206 ? -7.656 -6.257 5.930 1.00 57.59 206 SER A O 1
ATOM 1667 N N . LYS A 1 207 ? -9.101 -4.554 5.721 1.00 53.22 207 LYS A N 1
ATOM 1668 C CA . LYS A 1 207 ? -9.368 -4.707 4.292 1.00 53.22 207 LYS A CA 1
ATOM 1669 C C . LYS A 1 207 ? -8.070 -4.552 3.514 1.00 53.22 207 LYS A C 1
ATOM 1671 O O . LYS A 1 207 ? -7.226 -3.710 3.824 1.00 53.22 207 LYS A O 1
ATOM 1676 N N . SER A 1 208 ? -7.984 -5.328 2.435 1.00 55.09 208 SER A N 1
ATOM 1677 C CA . SER A 1 208 ? -7.011 -5.118 1.365 1.00 55.09 208 SER A CA 1
ATOM 1678 C C . SER A 1 208 ? -6.927 -3.633 0.993 1.00 55.09 208 SER A C 1
ATOM 1680 O O . SER A 1 208 ? -7.946 -2.936 0.982 1.00 55.09 208 SER A O 1
ATOM 1682 N N . GLN A 1 209 ? -5.709 -3.162 0.708 1.00 59.19 209 GLN A N 1
ATOM 1683 C CA . GLN A 1 209 ? -5.390 -1.757 0.450 1.00 59.19 209 GLN A CA 1
ATOM 1684 C C . GLN A 1 209 ? -6.411 -1.144 -0.527 1.00 59.19 209 GLN A C 1
ATOM 1686 O O . GLN A 1 209 ? -6.440 -1.515 -1.703 1.00 59.19 209 GLN A O 1
ATOM 1691 N N . LYS A 1 210 ? -7.255 -0.218 -0.047 1.00 65.31 210 LYS A N 1
ATOM 1692 C CA . LYS A 1 210 ? -8.245 0.472 -0.887 1.00 65.31 210 LYS A CA 1
ATOM 1693 C C . LYS A 1 210 ? -7.499 1.241 -1.981 1.00 65.31 210 LYS A C 1
ATOM 1695 O O . LYS A 1 210 ? -6.845 2.235 -1.681 1.00 65.31 210 LYS A O 1
ATOM 1700 N N . ARG A 1 211 ? -7.585 0.776 -3.230 1.00 70.56 211 ARG A N 1
ATOM 1701 C CA . ARG A 1 211 ? -6.985 1.455 -4.387 1.00 70.56 211 ARG A CA 1
ATOM 1702 C C . ARG A 1 211 ? -7.943 2.501 -4.940 1.00 70.56 211 ARG A C 1
ATOM 1704 O O . ARG A 1 211 ? -9.120 2.208 -5.146 1.00 70.56 211 ARG A O 1
ATOM 1711 N N . SER A 1 212 ? -7.447 3.705 -5.199 1.00 79.25 212 SER A N 1
ATOM 1712 C CA . SER A 1 212 ? -8.240 4.774 -5.815 1.00 79.25 212 SER A CA 1
ATOM 1713 C C . SER A 1 212 ? -8.549 4.472 -7.288 1.00 79.25 212 SER A C 1
ATOM 1715 O O . SER A 1 212 ? -7.740 3.863 -7.990 1.00 79.25 212 SER A O 1
ATOM 1717 N N . ALA A 1 213 ? -9.668 4.988 -7.808 1.00 80.69 213 ALA A N 1
ATOM 1718 C CA . ALA A 1 213 ? -9.942 4.987 -9.249 1.00 80.69 213 ALA A CA 1
ATOM 1719 C C . ALA A 1 213 ? -8.803 5.653 -10.054 1.00 80.69 213 ALA A C 1
ATOM 1721 O O . ALA A 1 213 ? -8.439 5.162 -11.121 1.00 80.69 213 ALA A O 1
ATOM 1722 N N . VAL A 1 214 ? -8.170 6.690 -9.488 1.00 82.62 214 VAL A N 1
ATOM 1723 C CA . VAL A 1 214 ? -6.997 7.375 -10.064 1.00 82.62 214 VAL A CA 1
ATOM 1724 C C . VAL A 1 214 ? -5.773 6.455 -10.140 1.00 82.62 214 VAL A C 1
ATOM 1726 O O . VAL A 1 214 ? -5.000 6.521 -11.087 1.00 82.62 214 VAL A O 1
ATOM 1729 N N . GLU A 1 215 ? -5.592 5.541 -9.181 1.00 81.38 215 GLU A N 1
ATOM 1730 C CA . GLU A 1 215 ? -4.523 4.536 -9.277 1.00 81.38 215 GLU A CA 1
ATOM 1731 C C . GLU A 1 215 ? -4.829 3.505 -10.365 1.00 81.38 215 GLU A C 1
ATOM 1733 O O . GLU A 1 215 ? -3.908 3.037 -11.032 1.00 81.38 215 GLU A O 1
ATOM 1738 N N . LYS A 1 216 ? -6.103 3.154 -10.586 1.00 84.88 216 LYS A N 1
ATOM 1739 C CA . LYS A 1 216 ? -6.490 2.234 -11.664 1.00 84.88 216 LYS A CA 1
ATOM 1740 C C . LYS A 1 216 ? -6.198 2.837 -13.044 1.00 84.88 216 LYS A C 1
ATOM 1742 O O . LYS A 1 216 ? -5.598 2.150 -13.867 1.00 84.88 216 LYS A O 1
ATOM 1747 N N . SER A 1 217 ? -6.557 4.101 -13.286 1.00 87.12 217 SER A N 1
ATOM 1748 C CA . SER A 1 217 ? -6.240 4.784 -14.552 1.00 87.12 217 SER A CA 1
ATOM 1749 C C . SER A 1 217 ? -4.735 5.015 -14.727 1.00 87.12 217 SER A C 1
ATOM 1751 O O . SER A 1 217 ? -4.201 4.743 -15.798 1.00 87.12 217 SER A O 1
ATOM 1753 N N . MET A 1 218 ? -4.018 5.401 -13.669 1.00 86.75 218 MET A N 1
ATOM 1754 C CA . MET A 1 218 ? -2.558 5.561 -13.699 1.00 86.75 218 MET A CA 1
ATOM 1755 C C . MET A 1 218 ? -1.819 4.250 -14.031 1.00 86.75 218 MET A C 1
ATOM 1757 O O . MET A 1 218 ? -0.872 4.267 -14.814 1.00 86.75 218 MET A O 1
ATOM 1761 N N . ASN A 1 219 ? -2.269 3.099 -13.511 1.00 87.50 219 ASN A N 1
ATOM 1762 C CA . ASN A 1 219 ? -1.714 1.796 -13.906 1.00 87.50 219 ASN A CA 1
ATOM 1763 C C . ASN A 1 219 ? -2.027 1.441 -15.375 1.00 87.50 219 ASN A C 1
ATOM 1765 O O . ASN A 1 219 ? -1.209 0.792 -16.020 1.00 87.50 219 ASN A O 1
ATOM 1769 N N . ALA A 1 220 ? -3.166 1.877 -15.926 1.00 89.31 220 ALA A N 1
ATOM 1770 C CA . ALA A 1 220 ? -3.474 1.679 -17.345 1.00 89.31 220 ALA A CA 1
ATOM 1771 C C . ALA A 1 220 ? -2.547 2.515 -18.249 1.00 89.31 220 ALA A C 1
ATOM 1773 O O . ALA A 1 220 ? -1.958 1.975 -19.185 1.00 89.31 220 ALA A O 1
ATOM 1774 N N . PHE A 1 221 ? -2.334 3.797 -17.928 1.00 90.38 221 PHE A N 1
ATOM 1775 C CA . PHE A 1 221 ? -1.367 4.640 -18.643 1.00 90.38 221 PHE A CA 1
ATOM 1776 C C . PHE A 1 221 ? 0.067 4.108 -18.535 1.00 90.38 221 PHE A C 1
ATOM 1778 O O . PHE A 1 221 ? 0.801 4.138 -19.518 1.00 90.38 221 PHE A O 1
ATOM 1785 N N . LEU A 1 222 ? 0.456 3.558 -17.379 1.00 89.88 222 LEU A N 1
ATOM 1786 C CA . LEU A 1 222 ? 1.765 2.928 -17.196 1.00 89.88 222 LEU A CA 1
ATOM 1787 C C . LEU A 1 222 ? 2.003 1.787 -18.199 1.00 89.88 222 LEU A C 1
ATOM 1789 O O . LEU A 1 222 ? 3.074 1.724 -18.793 1.00 89.88 222 LEU A O 1
ATOM 1793 N N . ILE A 1 223 ? 1.008 0.922 -18.430 1.00 91.44 223 ILE A N 1
ATOM 1794 C CA . ILE A 1 223 ? 1.105 -0.165 -19.421 1.00 91.44 223 ILE A CA 1
ATOM 1795 C C . ILE A 1 223 ? 1.287 0.408 -20.834 1.00 91.44 223 ILE A C 1
ATOM 1797 O O . ILE A 1 223 ? 2.164 -0.046 -21.565 1.00 91.44 223 ILE A O 1
ATOM 1801 N N . VAL A 1 224 ? 0.532 1.451 -21.198 1.00 93.75 224 VAL A N 1
ATOM 1802 C CA . VAL A 1 224 ? 0.682 2.134 -22.497 1.00 93.75 224 VAL A CA 1
ATOM 1803 C C . VAL A 1 224 ? 2.091 2.719 -22.661 1.00 93.75 224 VAL A C 1
ATOM 1805 O O . VAL A 1 224 ? 2.718 2.517 -23.701 1.00 93.75 224 VAL A O 1
ATOM 1808 N N . TYR A 1 225 ? 2.636 3.382 -21.635 1.00 93.81 225 TYR A N 1
ATOM 1809 C CA . TYR A 1 225 ? 4.004 3.906 -21.679 1.00 93.81 225 TYR A CA 1
ATOM 1810 C C . TYR A 1 225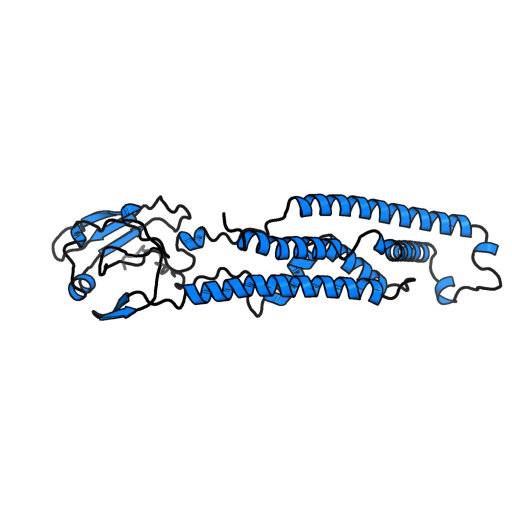 ? 5.070 2.807 -21.751 1.00 93.81 225 TYR A C 1
ATOM 1812 O O . TYR A 1 225 ? 6.055 2.992 -22.462 1.00 93.81 225 TYR A O 1
ATOM 1820 N N . LEU A 1 226 ? 4.875 1.659 -21.091 1.00 92.88 226 LEU A N 1
ATOM 1821 C CA . LEU A 1 226 ? 5.771 0.502 -21.214 1.00 92.88 226 LEU A CA 1
ATOM 1822 C C . LEU A 1 226 ? 5.774 -0.062 -22.643 1.00 92.88 226 LEU A C 1
ATOM 1824 O O . LEU A 1 226 ? 6.844 -0.334 -23.185 1.00 92.88 226 LEU A O 1
ATOM 1828 N N . CYS A 1 227 ? 4.610 -0.170 -23.292 1.00 94.81 227 CYS A N 1
ATOM 1829 C CA . CYS A 1 227 ? 4.533 -0.559 -24.702 1.00 94.81 227 CYS A CA 1
ATOM 1830 C C . CYS A 1 227 ? 5.276 0.441 -25.604 1.00 94.81 227 CYS A C 1
ATOM 1832 O O . CYS A 1 227 ? 6.106 0.029 -26.409 1.00 94.81 227 CYS A O 1
ATOM 1834 N N . ILE A 1 228 ? 5.054 1.749 -25.421 1.00 95.56 228 ILE A N 1
ATOM 1835 C CA . ILE A 1 228 ? 5.748 2.806 -26.182 1.00 95.56 228 ILE A CA 1
ATOM 1836 C C . ILE A 1 228 ? 7.268 2.758 -25.953 1.00 95.56 228 ILE A C 1
ATOM 1838 O O . ILE A 1 228 ? 8.033 2.916 -26.905 1.00 95.56 228 ILE A O 1
ATOM 1842 N N . LEU A 1 229 ? 7.715 2.533 -24.714 1.00 94.88 229 LEU A N 1
ATOM 1843 C CA . LEU A 1 229 ? 9.127 2.415 -24.347 1.00 94.88 229 LEU A CA 1
ATOM 1844 C C . LEU A 1 229 ? 9.797 1.244 -25.074 1.00 94.88 229 LEU A C 1
ATOM 1846 O O . LEU A 1 229 ? 10.825 1.439 -25.723 1.00 94.88 229 LEU A O 1
ATOM 1850 N N . ILE A 1 230 ? 9.193 0.053 -25.012 1.00 95.00 230 ILE A N 1
ATOM 1851 C CA . ILE A 1 230 ? 9.702 -1.148 -25.687 1.00 95.00 230 ILE A CA 1
ATOM 1852 C C . ILE A 1 230 ? 9.738 -0.922 -27.202 1.00 95.00 230 ILE A C 1
ATOM 1854 O O . ILE A 1 230 ? 10.772 -1.161 -27.822 1.00 95.00 230 ILE A O 1
ATOM 1858 N N . SER A 1 231 ? 8.666 -0.387 -27.800 1.00 96.44 231 SER A N 1
ATOM 1859 C CA . SER A 1 231 ? 8.633 -0.071 -29.234 1.00 96.44 231 SER A CA 1
ATOM 1860 C C . SER A 1 231 ? 9.747 0.897 -29.637 1.00 96.44 231 SER A C 1
ATOM 1862 O O . SER A 1 231 ? 10.447 0.644 -30.616 1.00 96.44 231 SER A O 1
ATOM 1864 N N . LYS A 1 232 ? 9.975 1.972 -28.868 1.00 95.31 232 LYS A N 1
ATOM 1865 C CA . LYS A 1 232 ? 11.081 2.911 -29.115 1.00 95.31 232 LYS A CA 1
ATOM 1866 C C . LYS A 1 232 ? 12.446 2.234 -28.995 1.00 95.31 232 LYS A C 1
ATOM 1868 O O . LYS A 1 232 ? 13.290 2.462 -29.859 1.00 95.31 232 LYS A O 1
ATOM 1873 N N . ALA A 1 233 ? 12.672 1.407 -27.976 1.00 96.12 233 ALA A N 1
ATOM 1874 C CA . ALA A 1 233 ? 13.940 0.701 -27.798 1.00 96.12 233 ALA A CA 1
ATOM 1875 C C . ALA A 1 233 ? 14.216 -0.291 -28.947 1.00 96.12 233 ALA A C 1
ATOM 1877 O O . ALA A 1 233 ? 15.318 -0.287 -29.498 1.00 96.12 233 ALA A O 1
ATOM 1878 N N . VAL A 1 234 ? 13.213 -1.068 -29.382 1.00 96.44 234 VAL A N 1
ATOM 1879 C CA . VAL A 1 234 ? 13.333 -1.971 -30.545 1.00 96.44 234 VAL A CA 1
ATOM 1880 C C . VAL A 1 234 ? 13.641 -1.186 -31.821 1.00 96.44 234 VAL A C 1
ATOM 1882 O O . VAL A 1 234 ? 14.608 -1.512 -32.505 1.00 96.44 234 VAL A O 1
ATOM 1885 N N . ILE A 1 235 ? 12.879 -0.128 -32.125 1.00 97.31 235 ILE A N 1
ATOM 1886 C CA . ILE A 1 235 ? 13.076 0.679 -33.342 1.00 97.31 235 ILE A CA 1
ATOM 1887 C C . ILE A 1 235 ? 14.483 1.291 -33.373 1.00 97.31 235 ILE A C 1
ATOM 1889 O O . ILE A 1 235 ? 15.166 1.183 -34.387 1.00 97.31 235 ILE A O 1
ATOM 1893 N N . ASN A 1 236 ? 14.957 1.875 -32.266 1.00 96.19 236 ASN A N 1
ATOM 1894 C CA . ASN A 1 236 ? 16.305 2.455 -32.208 1.00 96.19 236 ASN A CA 1
ATOM 1895 C C . ASN A 1 236 ? 17.409 1.391 -32.309 1.00 96.19 236 ASN A C 1
ATOM 1897 O O . ASN A 1 236 ? 18.416 1.631 -32.970 1.00 96.19 236 ASN A O 1
ATOM 1901 N N . THR A 1 237 ? 17.205 0.197 -31.741 1.00 95.81 237 THR A N 1
ATOM 1902 C CA . THR A 1 237 ? 18.142 -0.927 -31.910 1.00 95.81 237 THR A CA 1
ATOM 1903 C C . THR A 1 237 ? 18.211 -1.357 -33.377 1.00 95.81 237 THR A C 1
ATOM 1905 O O . THR A 1 237 ? 19.298 -1.421 -33.944 1.00 95.81 237 THR A O 1
ATOM 1908 N N . VAL A 1 238 ? 17.070 -1.576 -34.038 1.00 95.81 238 VAL A N 1
ATOM 1909 C CA . VAL A 1 238 ? 17.030 -1.961 -35.461 1.00 95.81 238 VAL A CA 1
ATOM 1910 C C . VAL A 1 238 ? 17.664 -0.885 -36.347 1.00 95.81 238 VAL A C 1
ATOM 1912 O O . VAL A 1 238 ? 18.482 -1.215 -37.203 1.00 95.81 238 VAL A O 1
ATOM 1915 N N . LEU A 1 239 ? 17.362 0.397 -36.115 1.00 96.06 239 LEU A N 1
ATOM 1916 C CA . LEU A 1 239 ? 17.965 1.508 -36.859 1.00 96.06 239 LEU A CA 1
ATOM 1917 C C . LEU A 1 239 ? 19.483 1.606 -36.639 1.00 96.06 239 LEU A C 1
ATOM 1919 O O . LEU A 1 239 ? 20.206 1.852 -37.604 1.00 96.06 239 LEU A O 1
ATOM 1923 N N . LYS A 1 240 ? 19.980 1.356 -35.418 1.00 94.25 240 LYS A N 1
ATOM 1924 C CA . LYS A 1 240 ? 21.422 1.287 -35.123 1.00 94.25 240 LYS A CA 1
ATOM 1925 C C . LYS A 1 240 ? 22.105 0.217 -35.981 1.00 94.25 240 LYS A C 1
ATOM 1927 O O . LYS A 1 240 ? 23.050 0.534 -36.700 1.00 94.25 240 LYS A O 1
ATOM 1932 N N . TYR A 1 241 ? 21.604 -1.019 -35.958 1.00 92.50 241 TYR A N 1
ATOM 1933 C CA . TYR A 1 241 ? 22.198 -2.128 -36.717 1.00 92.50 241 TYR A CA 1
ATOM 1934 C C . TYR A 1 241 ? 22.029 -1.972 -38.237 1.00 92.50 241 TYR A C 1
ATOM 1936 O O . TYR A 1 241 ? 22.938 -2.319 -38.987 1.00 92.50 241 TYR A O 1
ATOM 1944 N N . ALA A 1 242 ? 20.926 -1.378 -38.707 1.00 92.75 242 ALA A N 1
ATOM 1945 C CA . ALA A 1 242 ? 20.752 -1.030 -40.118 1.00 92.75 242 ALA A CA 1
ATOM 1946 C C . ALA A 1 242 ? 21.758 0.043 -40.580 1.00 92.75 242 ALA A C 1
ATOM 1948 O O . ALA A 1 242 ? 22.320 -0.064 -41.668 1.00 92.75 242 ALA A O 1
ATOM 1949 N N . TRP A 1 243 ? 22.036 1.051 -39.747 1.00 92.81 243 TRP A N 1
ATOM 1950 C CA . TRP A 1 243 ? 23.043 2.079 -40.032 1.00 92.81 243 TRP A CA 1
ATOM 1951 C C . TRP A 1 243 ? 24.478 1.529 -40.013 1.00 92.81 243 TRP A C 1
ATOM 1953 O O . TRP A 1 243 ? 25.291 1.894 -40.864 1.00 92.81 243 TRP A O 1
ATOM 1963 N N . GLN A 1 244 ? 24.767 0.621 -39.076 1.00 90.00 244 GLN A N 1
ATOM 1964 C CA . GLN A 1 244 ? 26.052 -0.074 -38.917 1.00 90.00 244 GLN A CA 1
ATOM 1965 C C . GLN A 1 244 ? 26.282 -1.212 -39.929 1.00 90.00 244 GLN A C 1
ATOM 1967 O O . GLN A 1 244 ? 27.318 -1.868 -39.896 1.00 90.00 244 GLN A O 1
ATOM 1972 N N . CYS A 1 245 ? 25.361 -1.434 -40.873 1.00 86.69 245 CYS A N 1
ATOM 1973 C CA . CYS A 1 245 ? 25.531 -2.429 -41.935 1.00 86.69 245 CYS A CA 1
ATOM 1974 C C . CYS A 1 245 ? 26.702 -2.096 -42.890 1.00 86.69 245 CYS A C 1
ATOM 1976 O O . CYS A 1 245 ? 27.258 -2.988 -43.527 1.00 86.69 245 CYS A O 1
ATOM 1978 N N . SER A 1 246 ? 27.118 -0.825 -42.975 1.00 86.25 246 SER A N 1
ATOM 1979 C CA . SER A 1 246 ? 28.340 -0.424 -43.684 1.00 86.25 246 SER A CA 1
ATOM 1980 C C . SER A 1 246 ? 29.560 -0.503 -42.749 1.00 86.25 246 SER A C 1
ATOM 1982 O O . SER A 1 246 ? 29.563 0.205 -41.743 1.00 86.25 246 SER A O 1
ATOM 1984 N N . PRO A 1 247 ? 30.624 -1.268 -43.075 1.00 80.56 247 PRO A N 1
ATOM 1985 C CA . PRO A 1 247 ? 31.752 -1.490 -42.158 1.00 80.56 247 PRO A CA 1
ATOM 1986 C C . PRO A 1 247 ? 32.497 -0.200 -41.774 1.00 80.56 247 PRO A C 1
ATOM 1988 O O . PRO A 1 247 ? 32.863 -0.026 -40.616 1.00 80.56 247 PRO A O 1
ATOM 1991 N N . ASP A 1 248 ? 32.620 0.747 -42.708 1.00 82.25 248 ASP A N 1
ATOM 1992 C CA . ASP A 1 248 ? 33.210 2.081 -42.494 1.00 82.25 248 ASP A CA 1
ATOM 1993 C C . ASP A 1 248 ? 32.457 2.929 -41.442 1.00 82.25 248 ASP A C 1
ATOM 1995 O O . ASP A 1 248 ? 33.035 3.791 -40.785 1.00 82.25 248 ASP A O 1
ATOM 1999 N N . ARG A 1 249 ? 31.160 2.658 -41.230 1.00 81.81 249 ARG A N 1
ATOM 2000 C CA . ARG A 1 249 ? 30.325 3.345 -40.228 1.00 81.81 249 ARG A CA 1
ATOM 2001 C C . ARG A 1 249 ? 30.328 2.665 -38.863 1.00 81.81 249 ARG A C 1
ATOM 2003 O O . ARG A 1 249 ? 29.877 3.274 -37.894 1.00 81.81 249 ARG A O 1
ATOM 2010 N N . ASP A 1 250 ? 30.756 1.407 -38.794 1.00 82.12 250 ASP A N 1
ATOM 2011 C CA . ASP A 1 250 ? 30.684 0.599 -37.578 1.00 82.12 250 ASP A CA 1
ATOM 2012 C C . ASP A 1 250 ? 31.924 0.770 -36.688 1.00 82.12 250 ASP A C 1
ATOM 2014 O O . ASP A 1 250 ? 31.793 0.881 -35.467 1.00 82.12 250 ASP A O 1
ATOM 2018 N N . GLU A 1 251 ? 33.108 0.861 -37.304 1.00 84.06 251 GLU A N 1
ATOM 2019 C CA . GLU A 1 251 ? 34.384 1.174 -36.642 1.00 84.06 251 GLU A CA 1
ATOM 2020 C C . GLU A 1 251 ? 35.196 2.212 -37.452 1.00 84.06 251 GLU A C 1
ATOM 2022 O O . GLU A 1 251 ? 36.171 1.854 -38.116 1.00 84.06 251 GLU A O 1
ATOM 2027 N N . PRO A 1 252 ? 34.819 3.508 -37.422 1.00 84.69 252 PRO A N 1
ATOM 2028 C CA . PRO A 1 252 ? 35.592 4.566 -38.071 1.00 84.69 252 PRO A CA 1
ATOM 2029 C C . PRO A 1 252 ? 36.999 4.703 -37.471 1.00 84.69 252 PRO A C 1
ATOM 2031 O O . PRO A 1 252 ? 37.186 4.553 -36.262 1.00 84.69 252 PRO A O 1
ATOM 2034 N N . TRP A 1 253 ? 37.977 5.105 -38.290 1.00 86.00 253 TRP A N 1
ATOM 2035 C CA . TRP A 1 253 ? 39.402 5.193 -37.917 1.00 86.00 253 TRP A CA 1
ATOM 2036 C C . TRP A 1 253 ? 39.713 6.030 -36.658 1.00 86.00 253 TRP A C 1
ATOM 2038 O O . TRP A 1 253 ? 40.757 5.846 -36.036 1.00 86.00 253 TRP A O 1
ATOM 2048 N N . TYR A 1 254 ? 38.832 6.954 -36.271 1.00 86.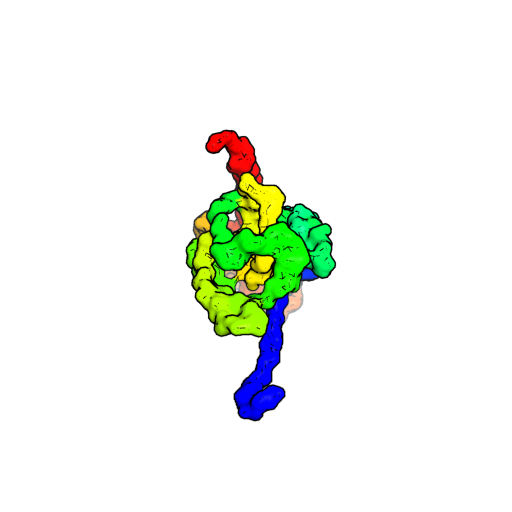25 254 TYR A N 1
ATOM 2049 C CA . TYR A 1 254 ? 39.004 7.827 -35.106 1.00 86.25 254 TYR A CA 1
ATOM 2050 C C . TYR A 1 254 ? 38.363 7.285 -33.814 1.00 86.25 254 TYR A C 1
ATOM 2052 O O . TYR A 1 254 ? 38.589 7.854 -32.750 1.00 86.25 254 TYR A O 1
A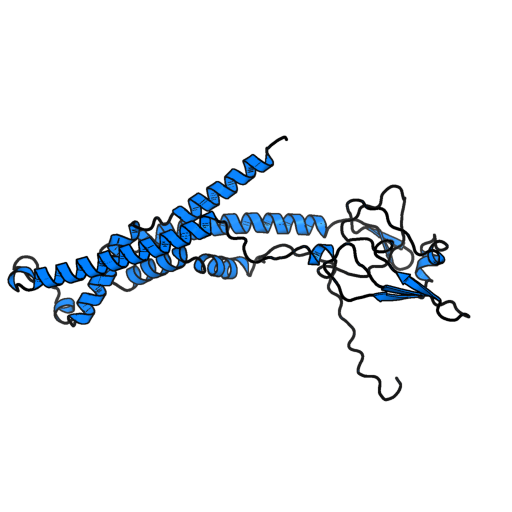TOM 2060 N N . ASN A 1 255 ? 37.560 6.214 -33.876 1.00 87.00 255 ASN A N 1
ATOM 2061 C CA . ASN A 1 255 ? 36.875 5.634 -32.716 1.00 87.00 255 ASN A CA 1
ATOM 2062 C C . ASN A 1 255 ? 36.808 4.101 -32.821 1.00 87.00 255 ASN A C 1
ATOM 2064 O O . ASN A 1 255 ? 35.772 3.516 -33.144 1.00 87.00 255 ASN A O 1
ATOM 2068 N N . HIS A 1 256 ? 37.946 3.462 -32.559 1.00 84.06 256 HIS A N 1
ATOM 2069 C CA . HIS A 1 256 ? 38.079 2.009 -32.543 1.00 84.06 256 HIS A CA 1
ATOM 2070 C C . HIS A 1 256 ? 37.358 1.399 -31.330 1.00 84.06 256 HIS A C 1
ATOM 2072 O O . HIS A 1 256 ? 37.380 1.963 -30.236 1.00 84.06 256 HIS A O 1
ATOM 2078 N N . ARG A 1 257 ? 36.762 0.212 -31.496 1.00 82.56 257 ARG A N 1
ATOM 2079 C CA . ARG A 1 257 ? 36.196 -0.543 -30.369 1.00 82.56 257 ARG A CA 1
ATOM 2080 C C . ARG A 1 257 ? 37.279 -1.090 -29.445 1.00 82.56 257 ARG A C 1
ATOM 2082 O O . ARG A 1 257 ? 38.332 -1.529 -29.898 1.00 82.56 257 ARG A O 1
ATOM 2089 N N . THR A 1 258 ? 36.947 -1.178 -28.161 1.00 85.44 258 THR A N 1
ATOM 2090 C CA . THR A 1 258 ? 37.702 -1.946 -27.167 1.00 85.44 258 THR A CA 1
ATOM 2091 C C . THR A 1 258 ? 37.748 -3.430 -27.552 1.00 85.44 258 THR A C 1
ATOM 2093 O O . THR A 1 258 ? 36.742 -3.995 -27.984 1.00 85.44 258 THR A O 1
ATOM 2096 N N . GLU A 1 259 ? 38.884 -4.092 -27.320 1.00 81.06 259 GLU A N 1
ATOM 2097 C CA . GLU A 1 259 ? 39.090 -5.525 -27.606 1.00 81.06 259 GLU A CA 1
ATOM 2098 C C . GLU A 1 259 ? 38.010 -6.433 -26.980 1.00 81.06 259 GLU A C 1
ATOM 2100 O O . GLU A 1 259 ? 37.508 -7.355 -27.625 1.00 81.06 259 GLU A O 1
ATOM 2105 N N . ILE A 1 260 ? 37.572 -6.112 -25.755 1.00 80.00 260 ILE A N 1
ATOM 2106 C CA . ILE A 1 260 ? 36.480 -6.812 -25.055 1.00 80.00 260 ILE A CA 1
ATOM 2107 C C . ILE A 1 260 ? 35.176 -6.758 -25.865 1.00 80.00 260 ILE A C 1
ATOM 2109 O O . ILE A 1 260 ? 34.483 -7.766 -25.993 1.00 80.00 260 ILE A O 1
ATOM 2113 N N . ASP A 1 261 ? 34.844 -5.604 -26.450 1.00 80.12 261 ASP A N 1
ATOM 2114 C CA . ASP A 1 261 ? 33.626 -5.453 -27.246 1.00 80.12 261 ASP A CA 1
ATOM 2115 C C . ASP A 1 261 ? 33.733 -6.116 -28.615 1.00 80.12 261 ASP A C 1
ATOM 2117 O O . ASP A 1 261 ? 32.743 -6.693 -29.073 1.00 80.12 261 ASP A O 1
ATOM 2121 N N . ARG A 1 262 ? 34.914 -6.102 -29.250 1.00 81.81 262 ARG A N 1
ATOM 2122 C CA . ARG A 1 262 ? 35.170 -6.855 -30.491 1.00 81.81 262 ARG A CA 1
ATOM 2123 C C . ARG A 1 262 ? 34.933 -8.354 -30.313 1.00 81.81 262 ARG A C 1
ATOM 2125 O O . ARG A 1 262 ? 34.306 -8.959 -31.178 1.00 81.81 262 ARG A O 1
ATOM 2132 N N . GLY A 1 263 ? 35.346 -8.928 -29.181 1.00 80.31 263 GLY A N 1
ATOM 2133 C CA . GLY A 1 263 ? 35.140 -10.348 -28.864 1.00 80.31 263 GLY A CA 1
ATOM 2134 C C . GLY A 1 263 ? 33.691 -10.759 -28.552 1.00 80.31 263 GLY A C 1
ATOM 2135 O O . GLY A 1 263 ? 33.386 -11.951 -28.536 1.00 80.31 263 GLY A O 1
ATOM 2136 N N . ARG A 1 264 ? 32.772 -9.815 -28.303 1.00 86.25 264 ARG A N 1
ATOM 2137 C CA . ARG A 1 264 ? 31.376 -10.129 -27.943 1.00 86.25 264 ARG A CA 1
ATOM 2138 C C . ARG A 1 264 ? 30.531 -10.510 -29.159 1.00 86.25 264 ARG A C 1
ATOM 2140 O O . ARG A 1 264 ? 30.455 -9.771 -30.138 1.00 86.25 264 ARG A O 1
ATOM 2147 N N . HIS A 1 265 ? 29.788 -11.614 -29.042 1.00 89.75 265 HIS A N 1
ATOM 2148 C CA . HIS A 1 265 ? 28.803 -12.029 -30.044 1.00 89.75 265 HIS A CA 1
ATOM 2149 C C . HIS A 1 265 ? 27.765 -10.932 -30.336 1.00 89.75 265 HIS A C 1
ATOM 2151 O O . HIS A 1 265 ? 27.211 -10.321 -29.418 1.00 89.75 265 HIS A O 1
ATOM 2157 N N . VAL A 1 266 ? 27.431 -10.763 -31.620 1.00 86.88 266 VAL A N 1
ATOM 2158 C CA . VAL A 1 266 ? 26.504 -9.732 -32.126 1.00 86.88 266 VAL A CA 1
ATOM 2159 C C . VAL A 1 266 ? 25.151 -9.754 -31.404 1.00 86.88 266 VAL A C 1
ATOM 2161 O O . VAL A 1 266 ? 24.639 -8.700 -31.047 1.00 86.88 266 VAL A O 1
ATOM 2164 N N . VAL A 1 267 ? 24.602 -10.938 -31.107 1.00 90.06 267 VAL A N 1
ATOM 2165 C CA . VAL A 1 267 ? 23.322 -11.083 -30.384 1.00 90.06 267 VAL A CA 1
ATOM 2166 C C . VAL A 1 267 ? 23.398 -10.515 -28.961 1.00 90.06 267 VAL A C 1
ATOM 2168 O O . VAL A 1 267 ? 22.488 -9.812 -28.529 1.00 90.06 267 VAL A O 1
ATOM 2171 N N . ILE A 1 268 ? 24.501 -10.762 -28.245 1.00 90.69 268 ILE A N 1
ATOM 2172 C CA . ILE A 1 268 ? 24.714 -10.240 -26.885 1.00 90.69 268 ILE A CA 1
ATOM 2173 C C . ILE A 1 268 ? 24.890 -8.718 -26.931 1.00 90.69 268 ILE A C 1
ATOM 2175 O O . ILE A 1 268 ? 24.351 -8.015 -26.078 1.00 90.69 268 ILE A O 1
ATOM 2179 N N . ARG A 1 269 ? 25.603 -8.197 -27.939 1.00 89.88 269 ARG A N 1
ATOM 2180 C CA . ARG A 1 269 ? 25.767 -6.750 -28.150 1.00 89.88 269 ARG A CA 1
ATOM 2181 C C . ARG A 1 269 ? 24.424 -6.072 -28.450 1.00 89.88 269 ARG A C 1
ATOM 2183 O O . ARG A 1 269 ? 24.082 -5.095 -27.790 1.00 89.88 269 ARG A O 1
ATOM 2190 N N . ALA A 1 270 ? 23.622 -6.644 -29.350 1.00 92.25 270 ALA A N 1
ATOM 2191 C CA . ALA A 1 270 ? 22.293 -6.141 -29.695 1.00 92.25 270 ALA A CA 1
ATOM 2192 C C . ALA A 1 270 ? 21.327 -6.162 -28.500 1.00 92.25 270 ALA A C 1
ATOM 2194 O O . ALA A 1 270 ? 20.552 -5.226 -28.314 1.00 92.25 270 ALA A O 1
ATOM 2195 N N . PHE A 1 271 ? 21.410 -7.187 -27.648 1.00 93.94 271 PHE A N 1
ATOM 2196 C CA . PHE A 1 271 ? 20.625 -7.255 -26.418 1.00 93.94 271 PHE A CA 1
ATOM 2197 C C . PHE A 1 271 ? 21.042 -6.188 -25.393 1.00 93.94 271 PHE A C 1
ATOM 2199 O O . PHE A 1 271 ? 20.176 -5.515 -24.833 1.00 93.94 271 PHE A O 1
ATOM 2206 N N . THR A 1 272 ? 22.345 -5.959 -25.179 1.00 92.69 272 THR A N 1
ATOM 2207 C CA . THR A 1 272 ? 22.787 -4.863 -24.296 1.00 92.69 272 THR A CA 1
ATOM 2208 C C . THR A 1 272 ? 22.464 -3.485 -24.862 1.00 92.69 272 THR A C 1
ATOM 2210 O O . THR A 1 272 ? 22.110 -2.600 -24.094 1.00 92.69 272 THR A O 1
ATOM 2213 N N . ASP A 1 273 ? 22.513 -3.305 -26.186 1.00 93.44 273 ASP A N 1
ATOM 2214 C CA . ASP A 1 273 ? 22.101 -2.059 -26.846 1.00 93.44 273 ASP A CA 1
ATOM 2215 C C . ASP A 1 273 ? 20.611 -1.772 -26.628 1.00 93.44 273 ASP A C 1
ATOM 2217 O O . ASP A 1 273 ? 20.232 -0.656 -26.272 1.00 93.44 273 ASP A O 1
ATOM 2221 N N . PHE A 1 274 ? 19.764 -2.793 -26.776 1.00 95.38 274 PHE A N 1
ATOM 2222 C CA . PHE A 1 274 ? 18.335 -2.698 -26.488 1.00 95.38 274 PHE A CA 1
ATOM 2223 C C . PHE A 1 274 ? 18.071 -2.300 -25.026 1.00 95.38 274 PHE A C 1
ATOM 2225 O O . PHE A 1 274 ? 17.274 -1.394 -24.766 1.00 95.38 274 PHE A O 1
ATOM 2232 N N . LEU A 1 275 ? 18.772 -2.921 -24.070 1.00 94.88 275 LEU A N 1
ATOM 2233 C CA . LEU A 1 275 ? 18.668 -2.565 -22.652 1.00 94.88 275 LEU A CA 1
ATOM 2234 C C . LEU A 1 275 ? 19.202 -1.150 -22.368 1.00 94.88 275 LEU A C 1
ATOM 2236 O O . LEU A 1 275 ? 18.579 -0.413 -21.604 1.00 94.88 275 LEU A O 1
ATOM 2240 N N . ALA A 1 276 ? 20.281 -0.724 -23.027 1.00 94.12 276 ALA A N 1
ATOM 2241 C CA . ALA A 1 276 ? 20.808 0.635 -22.924 1.00 94.12 276 ALA A CA 1
ATOM 2242 C C . ALA A 1 276 ? 19.816 1.685 -23.458 1.00 94.12 276 ALA A C 1
ATOM 2244 O O . ALA A 1 276 ? 19.629 2.717 -22.815 1.00 94.12 276 ALA A O 1
ATOM 2245 N N . PHE A 1 277 ? 19.114 1.417 -24.567 1.00 95.31 277 PHE A N 1
ATOM 2246 C CA . PHE A 1 277 ? 18.039 2.292 -25.056 1.00 95.31 277 PHE A CA 1
ATOM 2247 C C . PHE A 1 277 ? 16.812 2.300 -24.134 1.00 95.31 277 PHE A C 1
ATOM 2249 O O . PHE A 1 277 ? 16.224 3.360 -23.915 1.00 95.31 277 PHE A O 1
ATOM 2256 N N . MET A 1 278 ? 16.433 1.156 -23.552 1.00 93.75 278 MET A N 1
ATOM 2257 C CA . MET A 1 278 ? 15.361 1.093 -22.549 1.00 93.75 278 MET A CA 1
ATOM 2258 C C . MET A 1 278 ? 15.696 1.947 -21.315 1.00 93.75 278 MET A C 1
ATOM 2260 O O . MET A 1 278 ? 14.833 2.660 -20.806 1.00 93.75 278 MET A O 1
ATOM 2264 N N . VAL A 1 279 ? 16.954 1.920 -20.867 1.00 94.19 279 VAL A N 1
ATOM 2265 C CA . VAL A 1 279 ? 17.452 2.778 -19.785 1.00 94.19 279 VAL A CA 1
ATOM 2266 C C . VAL A 1 279 ? 17.479 4.250 -20.204 1.00 94.19 279 VAL A C 1
ATOM 2268 O O . VAL A 1 279 ? 16.973 5.088 -19.466 1.00 94.19 279 VAL A O 1
ATOM 2271 N N . LEU A 1 280 ? 17.994 4.584 -21.390 1.00 93.19 280 LEU A N 1
ATOM 2272 C CA . LEU A 1 280 ? 18.082 5.968 -21.876 1.00 93.19 280 LEU A CA 1
ATOM 2273 C C . LEU A 1 280 ? 16.707 6.653 -21.970 1.00 93.19 280 LEU A C 1
ATOM 2275 O O . LEU A 1 280 ? 16.579 7.843 -21.686 1.00 93.19 280 LEU A O 1
ATOM 2279 N N . PHE A 1 281 ? 15.671 5.903 -22.350 1.00 93.56 281 PHE A N 1
ATOM 2280 C CA . PHE A 1 281 ? 14.301 6.404 -22.468 1.00 93.56 281 PHE A CA 1
ATOM 2281 C C . PHE A 1 281 ? 13.453 6.215 -21.196 1.00 93.56 281 PHE A C 1
ATOM 2283 O O . PHE A 1 281 ? 12.255 6.510 -21.230 1.00 93.56 281 PHE A O 1
ATOM 2290 N N . ASN A 1 282 ? 14.035 5.772 -20.072 1.00 90.38 282 ASN A N 1
ATOM 2291 C CA . ASN A 1 282 ? 13.290 5.464 -18.843 1.00 90.38 282 ASN A CA 1
ATOM 2292 C C . AS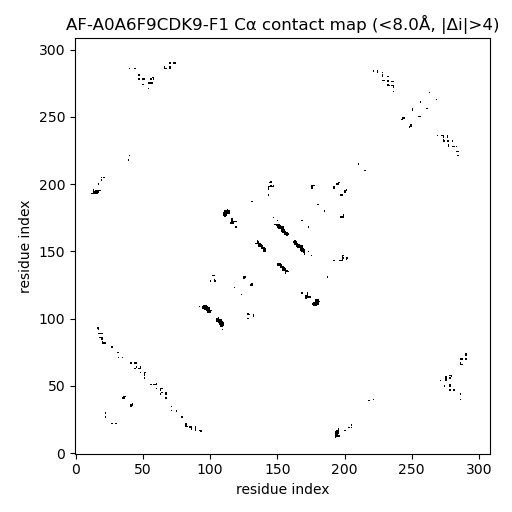N A 1 282 ? 12.471 6.660 -18.303 1.00 90.38 282 ASN A C 1
ATOM 2294 O O . ASN A 1 282 ? 11.387 6.453 -17.752 1.00 90.38 282 ASN A O 1
ATOM 2298 N N . TYR A 1 283 ? 12.936 7.890 -18.554 1.00 87.81 283 TYR A N 1
ATOM 2299 C CA . TYR A 1 283 ? 12.323 9.163 -18.165 1.00 87.81 283 TYR A CA 1
ATOM 2300 C C . TYR A 1 283 ? 10.944 9.421 -18.795 1.00 87.81 283 TYR A C 1
ATOM 2302 O O . TYR A 1 283 ? 10.240 10.329 -18.355 1.00 87.81 283 TYR A O 1
ATOM 2310 N N . ILE A 1 284 ? 10.522 8.629 -19.793 1.00 89.31 284 ILE A N 1
ATOM 2311 C CA . ILE A 1 284 ? 9.153 8.687 -20.336 1.00 89.31 284 ILE A CA 1
ATOM 2312 C C . ILE A 1 284 ? 8.094 8.329 -19.280 1.00 89.31 284 ILE A C 1
ATOM 2314 O O . ILE A 1 284 ? 6.954 8.778 -19.377 1.00 89.31 284 ILE A O 1
ATOM 2318 N N . ILE A 1 285 ? 8.468 7.546 -18.262 1.00 88.38 285 ILE A N 1
ATOM 2319 C CA . ILE A 1 285 ? 7.623 7.237 -17.110 1.00 88.38 285 ILE A CA 1
ATOM 2320 C C . ILE A 1 285 ? 8.087 8.128 -15.943 1.00 88.38 285 ILE A C 1
ATOM 2322 O O . ILE A 1 285 ? 9.196 7.942 -15.439 1.00 88.38 285 ILE A O 1
ATOM 2326 N N . PRO A 1 286 ? 7.275 9.097 -15.478 1.00 86.00 286 PRO A N 1
ATOM 2327 C CA . PRO A 1 286 ? 7.683 10.000 -14.406 1.00 86.00 286 PRO A CA 1
ATOM 2328 C C . PRO A 1 286 ? 7.656 9.288 -13.047 1.00 86.00 286 PRO A C 1
ATOM 2330 O O . PRO A 1 286 ? 6.590 8.990 -12.505 1.00 86.00 286 PRO A O 1
ATOM 2333 N N . VAL A 1 287 ? 8.845 9.063 -12.473 1.00 83.62 287 VAL A N 1
ATOM 2334 C CA . VAL A 1 287 ? 9.051 8.389 -11.173 1.00 83.62 287 VAL A CA 1
ATOM 2335 C C . VAL A 1 287 ? 8.183 8.991 -10.060 1.00 83.62 287 VAL A C 1
ATOM 2337 O O . VAL A 1 287 ? 7.595 8.275 -9.251 1.00 83.62 287 VAL A O 1
ATOM 2340 N N . SER A 1 288 ? 8.073 10.320 -10.030 1.00 81.81 288 SER A N 1
ATOM 2341 C CA . SER A 1 288 ? 7.417 11.071 -8.957 1.00 81.81 288 SER A CA 1
ATOM 2342 C C . SER A 1 288 ? 5.886 11.032 -8.986 1.00 81.81 288 SER A C 1
ATOM 2344 O O . SER A 1 288 ? 5.280 11.350 -7.965 1.00 81.81 288 SER A O 1
ATOM 2346 N N . MET A 1 289 ? 5.248 10.613 -10.090 1.00 83.62 289 MET A N 1
ATOM 2347 C CA . MET A 1 289 ? 3.786 10.690 -10.283 1.00 83.62 289 MET A CA 1
ATOM 2348 C C . MET A 1 289 ? 2.991 9.980 -9.177 1.00 83.62 289 MET A C 1
ATOM 2350 O O . MET A 1 289 ? 1.967 10.482 -8.720 1.00 83.62 289 MET A O 1
ATOM 2354 N N . TYR A 1 290 ? 3.467 8.822 -8.713 1.00 77.69 290 TYR A N 1
ATOM 2355 C CA . TYR A 1 290 ? 2.784 8.067 -7.660 1.00 77.69 290 TYR A CA 1
ATOM 2356 C C . TYR A 1 290 ? 2.844 8.794 -6.312 1.00 77.69 290 TYR A C 1
ATOM 2358 O O . TYR A 1 290 ? 1.829 8.886 -5.622 1.00 77.69 290 TYR A O 1
ATOM 2366 N N . VAL A 1 291 ? 4.004 9.354 -5.955 1.00 82.56 291 VAL A N 1
ATOM 2367 C CA . VAL A 1 291 ? 4.185 10.063 -4.680 1.00 82.56 291 VAL A CA 1
ATOM 2368 C C . VAL A 1 291 ? 3.504 11.420 -4.697 1.00 82.56 291 VAL A C 1
ATOM 2370 O O . VAL A 1 291 ? 2.866 11.763 -3.710 1.00 82.56 291 VAL A O 1
ATOM 2373 N N . THR A 1 292 ? 3.552 12.174 -5.796 1.00 86.06 292 THR A N 1
ATOM 2374 C CA . THR A 1 292 ? 2.844 13.460 -5.880 1.00 86.06 292 THR A CA 1
ATOM 2375 C C . THR A 1 292 ? 1.335 13.273 -5.734 1.00 86.06 292 THR A C 1
ATOM 2377 O O . THR A 1 292 ? 0.719 13.987 -4.947 1.00 86.06 292 THR A O 1
ATOM 2380 N N . VAL A 1 293 ? 0.745 12.259 -6.379 1.00 85.06 293 VAL A N 1
ATOM 2381 C CA . VAL A 1 293 ? -0.683 11.925 -6.218 1.00 85.06 293 VAL A CA 1
ATOM 2382 C C . VAL A 1 293 ? -1.012 11.441 -4.798 1.00 85.06 293 VAL A C 1
ATOM 2384 O O . VAL A 1 293 ? -2.065 11.790 -4.263 1.00 85.06 293 VAL A O 1
ATOM 2387 N N . GLU A 1 294 ? -0.151 10.648 -4.152 1.00 80.75 294 GLU A N 1
ATOM 2388 C CA . GLU A 1 294 ? -0.380 10.212 -2.763 1.00 80.75 294 GLU A CA 1
ATOM 2389 C C . GLU A 1 294 ? -0.218 11.347 -1.743 1.00 80.75 294 GLU A C 1
ATOM 2391 O O . GLU A 1 294 ? -1.031 11.446 -0.823 1.00 80.75 294 GLU A O 1
ATOM 2396 N N . MET A 1 295 ? 0.759 12.237 -1.928 1.00 84.75 295 MET A N 1
ATOM 2397 C CA . MET A 1 295 ? 0.939 13.434 -1.101 1.00 84.75 295 MET A CA 1
ATOM 2398 C C . MET A 1 295 ? -0.204 14.429 -1.307 1.00 84.75 295 MET A C 1
ATOM 2400 O O . MET A 1 295 ? -0.710 14.967 -0.329 1.00 84.75 295 MET A O 1
ATOM 2404 N N . GLN A 1 296 ? -0.687 14.614 -2.539 1.00 88.69 296 GLN A N 1
ATOM 2405 C CA . GLN A 1 296 ? -1.865 15.439 -2.820 1.00 88.69 296 GLN A CA 1
ATOM 2406 C C . GLN A 1 296 ? -3.119 14.889 -2.126 1.00 88.69 296 GLN A C 1
ATOM 2408 O O . GLN A 1 296 ? -3.858 15.658 -1.519 1.00 88.69 296 GLN A O 1
ATOM 2413 N N . LYS A 1 297 ? -3.355 13.568 -2.160 1.00 86.06 297 LYS A N 1
ATOM 2414 C CA . LYS A 1 297 ? -4.462 12.932 -1.417 1.00 86.06 297 LYS A CA 1
ATOM 2415 C C . LYS A 1 297 ? -4.315 13.114 0.096 1.00 86.06 297 LYS A C 1
ATOM 2417 O O . LYS A 1 297 ? -5.303 13.374 0.774 1.00 86.06 297 LYS A O 1
ATOM 2422 N N . PHE A 1 298 ? -3.098 12.966 0.620 1.00 85.38 298 PHE A N 1
ATOM 2423 C CA . PHE A 1 298 ? -2.808 13.110 2.047 1.00 85.38 298 PHE A CA 1
ATOM 2424 C C . PHE A 1 298 ? -3.022 14.553 2.524 1.00 85.38 298 PHE A C 1
ATOM 2426 O O . PHE A 1 298 ? -3.826 14.778 3.424 1.00 85.38 298 PHE A O 1
ATOM 2433 N N . LEU A 1 299 ? -2.405 15.537 1.865 1.00 88.81 299 LEU A N 1
ATOM 2434 C CA . LEU A 1 299 ? -2.609 16.960 2.153 1.00 88.81 299 LEU A CA 1
ATOM 2435 C C . LEU A 1 299 ? -4.075 17.374 1.945 1.00 88.81 299 LEU A C 1
ATOM 2437 O O . LEU A 1 299 ? -4.650 18.048 2.793 1.00 88.81 299 LEU A O 1
ATOM 2441 N N . GLY A 1 300 ? -4.712 16.885 0.878 1.00 89.12 300 GLY A N 1
ATOM 2442 C CA . GLY A 1 300 ? -6.130 17.108 0.597 1.00 89.12 300 GLY A CA 1
ATOM 2443 C C . GLY A 1 300 ? -7.073 16.580 1.682 1.00 89.12 300 GLY A C 1
ATOM 2444 O O . GLY A 1 300 ? -8.127 17.168 1.906 1.00 89.12 300 GLY A O 1
ATOM 2445 N N . SER A 1 301 ? -6.690 15.519 2.402 1.00 87.88 301 SER A N 1
ATOM 2446 C CA . SER A 1 301 ? -7.502 14.987 3.503 1.00 87.88 301 SER A CA 1
ATOM 2447 C C . SER A 1 301 ? -7.581 15.927 4.712 1.00 87.88 301 SER A C 1
ATOM 2449 O O . SER A 1 301 ? -8.593 15.914 5.410 1.00 87.88 301 SER A O 1
ATOM 2451 N N . TYR A 1 302 ? -6.585 16.800 4.920 1.00 89.50 302 TYR A N 1
ATOM 2452 C CA . TYR A 1 302 ? -6.649 17.824 5.967 1.00 89.50 302 TYR A CA 1
ATOM 2453 C C . TYR A 1 302 ? -7.677 18.912 5.651 1.00 89.50 302 TYR A C 1
ATOM 2455 O O . TYR A 1 302 ? -8.365 19.345 6.565 1.00 89.50 302 TYR A O 1
ATOM 2463 N N . PHE A 1 303 ? -7.856 19.298 4.381 1.00 92.94 303 PHE A N 1
ATOM 2464 C CA . PHE A 1 303 ? -8.907 20.256 4.013 1.00 92.94 303 PHE A CA 1
ATOM 2465 C C . PHE A 1 303 ? -10.309 19.719 4.329 1.00 92.94 303 PHE A C 1
ATOM 2467 O O . PHE A 1 303 ? -11.131 20.470 4.832 1.00 92.94 303 PHE A O 1
ATOM 2474 N N . ILE A 1 304 ? -10.549 18.417 4.130 1.00 91.56 304 ILE A N 1
ATOM 2475 C CA . ILE A 1 304 ? -11.814 17.763 4.513 1.00 91.56 304 ILE A CA 1
ATOM 2476 C C . ILE A 1 304 ? -11.983 17.747 6.043 1.00 91.56 304 ILE A C 1
ATOM 2478 O O . ILE A 1 304 ? -13.083 17.926 6.546 1.00 91.56 304 ILE A O 1
ATOM 2482 N N . ALA A 1 305 ? -10.901 17.551 6.802 1.00 87.25 305 ALA A N 1
ATOM 2483 C CA . ALA A 1 305 ? -10.936 17.557 8.268 1.00 87.25 305 ALA A CA 1
ATOM 2484 C C . ALA A 1 305 ? -11.017 18.966 8.897 1.00 87.25 305 ALA A C 1
ATOM 2486 O O . ALA A 1 305 ? -11.245 19.081 10.101 1.00 87.25 305 ALA A O 1
ATOM 2487 N N . TRP A 1 306 ? -10.783 20.019 8.110 1.00 91.81 306 TRP A N 1
ATOM 2488 C CA . TRP A 1 306 ? -10.930 21.425 8.508 1.00 91.81 306 TRP A CA 1
ATOM 2489 C C . TRP A 1 306 ? -12.240 22.053 8.033 1.00 91.81 306 TRP A C 1
ATOM 2491 O O . TRP A 1 306 ? -12.503 23.209 8.378 1.00 91.81 306 TRP A O 1
ATOM 2501 N N . ASP A 1 307 ? -13.032 21.319 7.253 1.00 92.12 307 ASP A N 1
ATOM 2502 C CA . ASP A 1 307 ? -14.368 21.751 6.878 1.00 92.12 307 ASP A CA 1
ATOM 2503 C C . ASP A 1 307 ? -15.251 21.885 8.130 1.00 92.12 307 ASP A C 1
ATOM 2505 O O . ASP A 1 307 ? -15.049 21.189 9.132 1.00 92.12 307 ASP A O 1
ATOM 2509 N N . LYS A 1 308 ? -16.165 22.854 8.106 1.00 88.12 308 LYS A N 1
ATOM 2510 C CA . LYS A 1 308 ? -16.997 23.224 9.266 1.00 88.12 308 LYS A CA 1
ATOM 2511 C C . LYS A 1 308 ? -18.450 22.776 9.140 1.00 88.12 308 LYS A C 1
ATOM 2513 O O . LYS A 1 308 ? -19.152 22.814 10.153 1.00 88.12 308 LYS A O 1
ATOM 2518 N N . ASP A 1 309 ? -18.854 22.399 7.932 1.00 70.88 309 ASP A N 1
ATOM 2519 C CA . ASP A 1 309 ? -20.198 21.943 7.569 1.00 70.88 309 ASP A CA 1
ATOM 2520 C C . ASP A 1 309 ? -20.347 20.411 7.733 1.00 70.88 309 ASP A C 1
ATOM 2522 O O . ASP A 1 309 ? -21.458 19.976 8.120 1.00 70.88 309 ASP A O 1
#

Foldseek 3Di:
DDPPDDPPDPDDADAQAADLFPDDPVCLVVVLVVVQCVQPLLVVLVVLLVLQVVADFPDHSCVSVVLSVVLSVLSSVVSVVVRVVRVVVRCVLAQAFDWDDDPQDTDTTDAAAADAADDDPVCVVDDGSVSVVPWDKDKAWDFQDLDLQFTWIWIFTDDPPDGTDIDIDTSSHDDARRHDDDPDPDDDDDDPHHYCSGSVNVVSDPDDDDDDPVSVVLVVVVVVLVVVLLVQLVVVLVVVVVQPPDVCRVAPPVRHDDPVVVPDDPVVVSVSSSSSSSSVCVVSNPSCPVVVVVVCVVVVVVVVVPDDD

Sequence (309 aa):
PPPGAEAYIPQRYPDNRIVSSKYTLWNFIPKNLFEQFRRIANFYFLLIFLVQLIIDTPTSPVTSGLPLFFVITVTAIKQGYEDWLRHKADCSTNECPVDVVQQGTVVRTQSSKLRTYYAVPDTMAFKTEQEVDSLHATIECEQPQPDLYKFVGRINIYKEREDPLARPLGAENLLLRGATLKNTEHIYAVAIYTGMDTKMALNYQSKSQKRSAVEKSMNAFLIVYLCILISKAVINTVLKYAWQCSPDRDEPWYNHRTEIDRGRHVVIRAFTDFLAFMVLFNYIIPVSMYVTVEMQKFLGSYFIAWDKD

Radius of gyration: 33.07 Å; Cα contacts (8 Å, |Δi|>4): 271; chains: 1; bounding box: 75×67×91 Å

Mean predicted aligned error: 10.69 Å

Secondary structure (DSSP, 8-state):
--TT--------PPPS-----S--TTTHHHHHHHHHHTSHHHHHHHHHHHHHHHS--SS-THHHHHHHHHHHHHHHHHHHHHHHHHHHHHHHHHS---EEEETTEEEE------------GGGTT--SHHHHHT--EEEEEPPP-S-SS---EEEEE--TTS--EEEEE-GGG---TTPPP-S-S------SS-GGGSHHHHHS---S----HHHHHHHHHHHHHHHHHHHHHHHHHHHHHHHTTSHHHHS-TTSPPPHHHHTS-HHHHHHHHHHHHHHHTGGGS-TTHHHHHHHHHHHHHHHHHT---

Nearest PDB structures (foldseek):
  7vsh-assembly1_A  TM=8.903E-01  e=1.421E-31  Homo sapiens
  7bsq-assembly1_A  TM=9.151E-01  e=3.975E-31  Homo sapiens
  7bsu-assembly1_A  TM=8.401E-01  e=1.687E-31  Homo sapiens
  7bsw-assembly1_A  TM=8.647E-01  e=5.289E-31  Homo sapiens
  7bss-assembly1_A  TM=8.812E-01  e=7.758E-30  Homo sapiens

Solvent-accessible surface area (backbone atoms only — not comparable to full-atom values): 18628 Å² total; per-residue (Å²): 133,72,92,83,68,72,82,82,73,79,82,81,76,64,64,70,58,64,78,83,42,89,63,48,91,82,50,34,63,67,53,49,51,54,60,52,48,71,33,71,66,53,39,49,51,49,50,51,31,51,49,36,73,75,38,99,42,99,56,66,42,64,75,52,43,48,60,48,52,50,50,54,49,55,52,47,54,55,53,51,51,60,35,48,55,36,46,54,51,34,47,64,56,62,75,29,68,33,77,42,80,55,97,70,45,79,46,66,58,27,77,56,47,76,75,87,72,51,80,61,76,88,58,68,78,57,83,49,63,64,54,56,74,67,61,50,64,52,78,50,64,65,78,80,52,56,54,87,73,68,46,60,33,35,39,34,40,54,52,103,87,56,79,64,49,73,42,82,38,46,41,54,59,57,86,58,82,58,39,27,87,70,101,59,94,78,83,92,84,80,88,86,60,38,23,57,53,22,41,62,42,51,61,58,64,87,61,75,83,86,75,52,72,66,56,55,52,51,54,53,53,48,53,54,50,51,53,54,44,51,53,51,17,51,52,52,41,54,52,51,54,62,61,39,69,44,66,72,69,61,52,36,96,90,56,72,76,55,70,74,62,69,71,49,54,66,70,61,52,54,51,52,49,29,52,35,40,42,56,73,52,45,74,80,57,65,81,58,57,66,53,55,54,50,50,50,52,54,59,52,49,50,58,65,73,65,58,88,129